Protein AF-A0A966CGZ1-F1 (afdb_monomer_lite)

pLDDT: mean 80.59, std 18.3, range [27.92, 97.75]

Sequence (374 aa):
TNKLYFLGGVALILLLISTLELAFSKKLEWKKTPIDNLLLLVVLSSALSIVLSSPNKVQALLNPNFGGLLIASLAFITYYLAREKSWSLFGKAAIASAIFLGIDTLIFYFQPLKNANLPVILQFLKNPFFTPIGSQLDLALFLGFFAIYAFGQLLGATQMRKSVHPVRNSSGVLNSSTGQQDVISNGVKPLDMVLFIISFSGAALTGYGLLKPGTNLLLPPFRLSWYAAVETLKNPLSALFGVGVDNFASIFTRVKDLAYNQGPMWEISSFNLSRSAVLHVFTESGIFGLLAFGLIVSVLIKSVLQLRKNEQSHARSPRNHPDMNGHLSQDNQENTLSVSSGLRGSYLPVLLVSAYLLIILALFPISLPVLFLL

Foldseek 3Di:
DVVCVVVVVVVVVVVVVVVVCVVVVPDPPPDDDPVLVLLVLLLVLQVLLLVQFNPDNVCQQPPPFRRSVNSVVLSVVCVVCVPDPVVVVLLVVLLVVLLVQLVLLVVLLVQPCCPPPDDPVCCLSSHSQDGPVPDLVLLLLSLVLQLLLLVLLQVQLVVVVPPDDPPDDPPPDPPPDDDPDDPPRSHRDVSSVSSNVSSVNSSVSSVCQCVDPPNDPDADDQVLLVVLLVVLCVDPSCQQFANARQCQFVSSLVSDDPVCCVDPCVVPNGDSAGQAQLSRQCRSSHPSSNVSVVVSLVVLVVVLVVVVVVVVVVVPPPPPDPPPDDDDDDDDPDDDPPPDPPPPTDSRSVVSSNVSLVVRRGGHNHGPVSNSSD

Secondary structure (DSSP, 8-state):
-HHHHHHHHHHHHHHHHHHHHHHHH--------HHHHHHHHHHHHHHHHHHHT-S-HHHHHH-TTT-HHHHHHHHHHHHHHTTSTTHHHHHHHHHHHHHHHHHHHHHHHT-TTTTS---GGGGGGG-TT--TTS-HHHHHHHHHHHHHHHHHHHHHHHHHTS-------TT------S--S--------HHHHHHHHHHHHHHHHHHHHHHSTTS------HHHHHHHHHHHTTSHHHHHH-S-TT-HHHHHHHH--HHHHTSTTTT----SS-SSHHHHHHHHHHHHHHHHHHHHHHHHHHHHHHHHHHHHHHHTS-----------------------TT----SHHHHHHHHHHHHHHHHS---HHHHHH-

Radius of gyration: 25.68 Å; chains: 1; bounding box: 77×57×74 Å

Structure (mmCIF, N/CA/C/O backbone):
data_AF-A0A966CGZ1-F1
#
_entry.id   AF-A0A966CGZ1-F1
#
loop_
_atom_site.group_PDB
_atom_site.id
_atom_site.type_symbol
_atom_site.label_atom_id
_atom_site.label_alt_id
_atom_site.label_comp_id
_atom_site.label_asym_id
_atom_site.label_entity_id
_atom_site.label_seq_id
_atom_site.pdbx_PDB_ins_code
_atom_site.Cartn_x
_atom_site.Cartn_y
_atom_site.Cartn_z
_atom_site.occupancy
_atom_site.B_iso_or_equiv
_atom_site.auth_seq_id
_atom_site.auth_comp_id
_atom_site.auth_asym_id
_atom_site.auth_atom_id
_atom_site.pdbx_PDB_model_num
ATOM 1 N N . THR A 1 1 ? 10.674 -20.141 2.013 1.00 52.09 1 THR A N 1
ATOM 2 C CA . THR A 1 1 ? 9.941 -21.291 1.438 1.00 52.09 1 THR A CA 1
ATOM 3 C C . THR A 1 1 ? 9.136 -22.055 2.485 1.00 52.09 1 THR A C 1
ATOM 5 O O . THR A 1 1 ? 7.922 -21.979 2.418 1.00 52.09 1 THR A O 1
ATOM 8 N N . ASN A 1 2 ? 9.723 -22.659 3.529 1.00 40.12 2 ASN A N 1
ATOM 9 C CA . ASN A 1 2 ? 8.953 -23.492 4.489 1.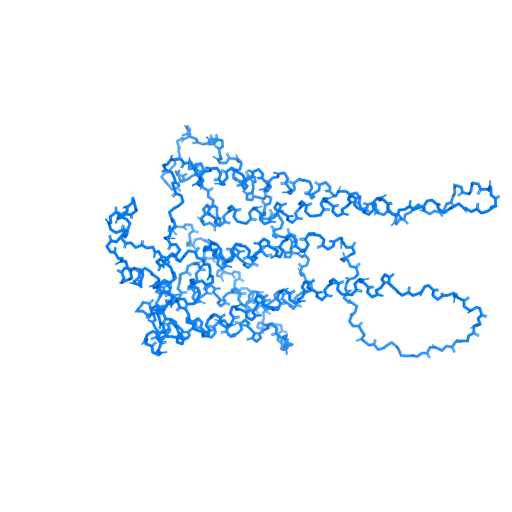00 40.12 2 ASN A CA 1
ATOM 10 C C . ASN A 1 2 ? 7.887 -22.751 5.328 1.00 40.12 2 ASN A C 1
ATOM 12 O O . ASN A 1 2 ? 6.834 -23.308 5.614 1.00 40.12 2 ASN A O 1
ATOM 16 N N . LYS A 1 3 ? 8.108 -21.472 5.660 1.00 40.50 3 LYS A N 1
ATOM 17 C CA . LYS A 1 3 ? 7.123 -20.641 6.386 1.00 40.50 3 LYS A CA 1
ATOM 18 C C . LYS A 1 3 ? 5.883 -20.310 5.549 1.00 40.50 3 LYS A C 1
ATOM 20 O O . LYS A 1 3 ? 4.792 -20.214 6.092 1.00 40.50 3 LYS A O 1
ATOM 25 N N . LEU A 1 4 ? 6.062 -20.180 4.233 1.00 49.69 4 LEU A N 1
ATOM 26 C CA . LEU A 1 4 ? 4.975 -19.946 3.282 1.00 49.69 4 LEU A CA 1
ATOM 27 C C . LEU A 1 4 ? 4.103 -21.194 3.127 1.00 49.69 4 LEU A C 1
ATOM 29 O O . LEU A 1 4 ? 2.891 -21.066 3.042 1.00 49.69 4 LEU A O 1
ATOM 33 N N . TYR A 1 5 ? 4.697 -22.391 3.167 1.00 52.59 5 TYR A N 1
ATOM 34 C CA . TYR A 1 5 ? 3.934 -23.639 3.112 1.00 52.59 5 TYR A CA 1
ATOM 35 C C . TYR A 1 5 ? 3.111 -23.881 4.377 1.00 52.59 5 TYR A C 1
ATOM 37 O O . TYR A 1 5 ? 1.956 -24.279 4.271 1.00 52.59 5 TYR A O 1
ATOM 45 N N . PHE A 1 6 ? 3.659 -23.596 5.563 1.00 57.41 6 PHE A N 1
ATOM 46 C CA . PHE A 1 6 ? 2.896 -23.732 6.807 1.00 57.41 6 PHE A CA 1
ATOM 47 C C . PHE A 1 6 ? 1.749 -22.717 6.885 1.00 57.41 6 PHE A C 1
ATOM 49 O O . PHE A 1 6 ? 0.605 -23.100 7.117 1.00 57.41 6 PHE A O 1
ATOM 56 N N . LEU A 1 7 ? 2.033 -21.436 6.618 1.00 57.72 7 LEU A N 1
ATOM 57 C CA . LEU A 1 7 ? 1.007 -20.391 6.592 1.00 57.72 7 LEU A CA 1
ATOM 58 C C . LEU A 1 7 ? -0.049 -20.672 5.512 1.00 57.72 7 LEU A C 1
ATOM 60 O O . LEU A 1 7 ? -1.241 -20.553 5.774 1.00 57.72 7 LEU A O 1
ATOM 64 N N . GLY A 1 8 ? 0.387 -21.107 4.326 1.00 61.47 8 GLY A N 1
ATOM 65 C CA . GLY A 1 8 ? -0.489 -21.497 3.226 1.00 61.47 8 GLY A CA 1
ATOM 66 C C . GLY A 1 8 ? -1.366 -22.700 3.567 1.00 61.47 8 GLY A C 1
ATOM 67 O O . GLY A 1 8 ? -2.547 -22.690 3.241 1.00 61.47 8 GLY A O 1
ATOM 68 N N . GLY A 1 9 ? -0.831 -23.697 4.279 1.00 67.88 9 GLY A N 1
ATOM 69 C CA . GLY A 1 9 ? -1.589 -24.858 4.748 1.00 67.88 9 GLY A CA 1
ATOM 70 C C . GLY A 1 9 ? -2.657 -24.489 5.778 1.00 67.88 9 GLY A C 1
ATOM 71 O O . GLY A 1 9 ? -3.810 -24.888 5.631 1.00 67.88 9 GLY A O 1
ATOM 72 N N . VAL A 1 10 ? -2.309 -23.669 6.776 1.00 76.19 10 VAL A N 1
ATOM 73 C CA . VAL A 1 10 ? -3.280 -23.168 7.767 1.00 76.19 10 VAL A CA 1
ATOM 74 C C . VAL A 1 10 ? -4.360 -22.315 7.097 1.00 76.19 10 VAL A C 1
ATOM 76 O O . VAL A 1 10 ? -5.545 -22.498 7.373 1.00 76.19 10 VAL A O 1
ATOM 79 N N . ALA A 1 11 ? -3.973 -21.426 6.178 1.00 66.44 11 ALA A N 1
ATOM 80 C CA . ALA A 1 11 ? -4.917 -20.606 5.425 1.00 66.44 11 ALA A CA 1
ATOM 81 C C . ALA A 1 11 ? -5.865 -21.461 4.568 1.00 66.44 11 ALA A C 1
ATOM 83 O O . ALA A 1 11 ? -7.065 -21.198 4.549 1.00 66.44 11 ALA A O 1
ATOM 84 N N . LEU A 1 12 ? -5.355 -22.514 3.916 1.00 67.19 12 LEU A N 1
ATOM 85 C CA . LEU A 1 12 ? -6.169 -23.458 3.146 1.00 67.19 12 LEU A CA 1
ATOM 86 C C . LEU A 1 12 ? -7.186 -24.189 4.022 1.00 67.19 12 LEU A C 1
ATOM 88 O O . LEU A 1 12 ? -8.343 -24.287 3.629 1.00 67.19 12 LEU A O 1
ATOM 92 N N . ILE A 1 13 ? -6.783 -24.661 5.206 1.00 81.06 13 ILE A N 1
ATOM 93 C CA . ILE A 1 13 ? -7.689 -25.336 6.148 1.00 81.06 13 ILE A CA 1
ATOM 94 C C . ILE A 1 13 ? -8.802 -24.386 6.598 1.00 81.06 13 ILE A C 1
ATOM 96 O O . ILE A 1 13 ? -9.974 -24.756 6.556 1.00 81.06 13 ILE A O 1
ATOM 100 N N . LEU A 1 14 ? -8.456 -23.153 6.979 1.00 73.94 14 LEU A N 1
ATOM 101 C CA . LEU A 1 14 ? -9.442 -22.143 7.375 1.00 73.94 14 LEU A CA 1
ATOM 102 C C . LEU A 1 14 ? -10.404 -21.804 6.232 1.00 73.94 14 LEU A C 1
ATOM 104 O O . LEU A 1 14 ? -11.610 -21.696 6.455 1.00 73.94 14 LEU A O 1
ATOM 108 N N . LEU A 1 15 ? -9.891 -21.692 5.005 1.00 73.25 15 LEU A N 1
ATOM 109 C CA . LEU A 1 15 ? -10.704 -21.448 3.816 1.00 73.25 15 LEU A CA 1
ATOM 110 C C . LEU A 1 15 ? -11.664 -22.616 3.562 1.00 73.25 15 LEU A C 1
ATOM 112 O O . LEU A 1 15 ? -12.838 -22.389 3.277 1.00 73.25 15 LEU A O 1
ATOM 116 N N . LEU A 1 16 ? -11.205 -23.857 3.725 1.00 79.12 16 LEU A N 1
ATOM 117 C CA . LEU A 1 16 ? -12.027 -25.057 3.558 1.00 79.12 16 LEU A CA 1
ATOM 118 C C . LEU A 1 16 ? -13.162 -25.110 4.592 1.00 79.12 16 LEU A C 1
ATOM 120 O O . LEU A 1 16 ? -14.311 -25.341 4.219 1.00 79.12 16 LEU A O 1
ATOM 124 N N . ILE A 1 17 ? -12.861 -24.814 5.862 1.00 86.00 17 ILE A N 1
ATOM 125 C CA . ILE A 1 17 ? -13.861 -24.726 6.940 1.00 86.00 17 ILE A CA 1
ATOM 126 C C . ILE A 1 17 ? -14.893 -23.640 6.624 1.00 86.00 17 ILE A C 1
ATOM 128 O O . ILE A 1 17 ? -16.092 -23.910 6.647 1.00 86.00 17 ILE A O 1
ATOM 132 N N . SER A 1 18 ? -14.434 -22.442 6.253 1.00 70.19 18 SER A N 1
ATOM 133 C CA . SER A 1 18 ? -15.317 -21.325 5.908 1.00 70.19 18 SER A CA 1
ATOM 134 C C . SER A 1 18 ? -16.204 -21.646 4.699 1.00 70.19 18 SER A C 1
ATOM 136 O O . SER A 1 18 ? -17.396 -21.345 4.700 1.00 70.19 18 SER A O 1
ATOM 138 N N . THR A 1 19 ? -15.658 -22.326 3.687 1.00 75.00 19 THR A N 1
ATOM 139 C CA . THR A 1 19 ? -16.418 -22.727 2.492 1.00 75.00 19 THR A CA 1
ATOM 140 C C . THR A 1 19 ? -17.470 -23.785 2.824 1.00 75.00 19 THR A C 1
ATOM 142 O O . THR A 1 19 ? -18.588 -23.711 2.316 1.00 75.00 19 THR A O 1
ATOM 145 N N . LEU A 1 20 ? -17.148 -24.748 3.696 1.00 83.38 20 LEU A N 1
ATOM 146 C CA . LEU A 1 20 ? -18.103 -25.752 4.176 1.00 83.38 20 LEU A CA 1
ATOM 147 C C . LEU A 1 20 ? -19.241 -25.102 4.968 1.00 83.38 20 LEU A C 1
ATOM 149 O O . LEU A 1 20 ? -20.408 -25.378 4.698 1.00 83.38 20 LEU A O 1
ATOM 153 N N . GLU A 1 21 ? -18.926 -24.198 5.893 1.00 82.69 21 GLU A N 1
ATOM 154 C CA . GLU A 1 21 ? -19.927 -23.455 6.667 1.00 82.69 21 GLU A CA 1
ATOM 155 C C . GLU A 1 21 ? -20.857 -22.634 5.757 1.00 82.69 21 GLU A C 1
ATOM 157 O O . GLU A 1 21 ? -22.082 -22.632 5.923 1.00 82.69 21 GLU A O 1
ATOM 162 N N . LEU A 1 22 ? -20.295 -22.006 4.724 1.00 77.62 22 LEU A N 1
ATOM 163 C CA . LEU A 1 22 ? -21.045 -21.246 3.728 1.00 77.62 22 LEU A CA 1
ATOM 164 C C . LEU A 1 22 ? -21.927 -22.150 2.844 1.00 77.62 22 LEU A C 1
ATOM 166 O O . LEU A 1 22 ? -23.065 -21.794 2.533 1.00 77.62 22 LEU A O 1
ATOM 170 N N . ALA A 1 23 ? -21.452 -23.349 2.495 1.00 81.00 23 ALA A N 1
ATOM 171 C CA . ALA A 1 23 ? -22.227 -24.341 1.747 1.00 81.00 23 ALA A CA 1
ATOM 172 C C . ALA A 1 23 ? -23.399 -24.918 2.565 1.00 81.00 23 ALA A C 1
ATOM 174 O O . ALA A 1 23 ? -24.485 -25.137 2.020 1.00 81.00 23 ALA A O 1
ATOM 175 N N . PHE A 1 24 ? -23.209 -25.135 3.871 1.00 88.44 24 PHE A N 1
ATOM 176 C CA . PHE A 1 24 ? -24.250 -25.672 4.755 1.00 88.44 24 PHE A CA 1
ATOM 177 C C . PHE A 1 24 ? -25.268 -24.621 5.209 1.00 88.44 24 PHE A C 1
ATOM 179 O O . PHE A 1 24 ? -26.447 -24.945 5.353 1.00 88.44 24 PHE A O 1
ATOM 186 N N . SER A 1 25 ? -24.856 -23.364 5.388 1.00 82.12 25 SER A N 1
ATOM 187 C CA . SER A 1 25 ? -25.741 -22.293 5.867 1.00 82.12 25 SER A CA 1
ATOM 188 C C . SER A 1 25 ? -26.785 -21.834 4.838 1.00 82.12 25 SER A C 1
ATOM 190 O O . SER A 1 25 ? -27.789 -21.249 5.241 1.00 82.12 25 SER A O 1
ATOM 192 N N . LYS A 1 26 ? -26.600 -22.123 3.535 1.00 66.06 26 LYS A N 1
ATOM 193 C CA . LYS A 1 26 ? -27.551 -21.931 2.404 1.00 66.06 26 LYS A CA 1
ATOM 194 C C . LYS A 1 26 ? -28.242 -20.558 2.282 1.00 66.06 26 LYS A C 1
ATOM 196 O O . LYS A 1 26 ? -29.114 -20.387 1.433 1.00 66.06 26 LYS A O 1
ATOM 201 N N . LYS A 1 27 ? -27.852 -19.558 3.068 1.00 59.41 27 LYS A N 1
ATOM 202 C CA . LYS A 1 27 ? -28.428 -18.209 3.066 1.00 59.41 27 LYS A CA 1
ATOM 203 C C . LYS A 1 27 ? -27.431 -17.220 2.482 1.00 59.41 27 LYS A C 1
ATOM 205 O O . LYS A 1 27 ? -26.900 -16.367 3.184 1.00 59.41 27 LYS A O 1
ATOM 210 N N . LEU A 1 28 ? -27.166 -17.329 1.180 1.00 59.78 28 LEU A N 1
ATOM 211 C CA . LEU A 1 28 ? -26.470 -16.256 0.475 1.00 59.78 28 LEU A CA 1
ATOM 212 C C . LEU A 1 28 ? -27.491 -15.169 0.117 1.00 59.78 28 LEU A C 1
ATOM 214 O O . LEU A 1 28 ? -27.988 -15.105 -1.006 1.00 59.78 28 LEU A O 1
ATOM 218 N N . GLU A 1 29 ? -27.842 -14.319 1.082 1.00 66.06 29 GLU A N 1
ATOM 219 C CA . GLU A 1 29 ? -28.627 -13.122 0.778 1.00 66.06 29 GLU A CA 1
ATOM 220 C C . GLU A 1 29 ? -27.750 -12.156 -0.025 1.00 66.06 29 GLU A C 1
ATOM 222 O O . GLU A 1 29 ? -26.832 -11.512 0.490 1.00 66.06 29 GLU A O 1
ATOM 227 N N . TRP A 1 30 ? -27.997 -12.087 -1.333 1.00 65.31 30 TRP A N 1
ATOM 228 C CA . TRP A 1 30 ? -27.279 -11.200 -2.244 1.00 65.31 30 TRP A CA 1
ATOM 229 C C . TRP A 1 30 ? -27.763 -9.758 -2.072 1.00 65.31 30 TRP A C 1
ATOM 231 O O . TRP A 1 30 ? -28.512 -9.213 -2.884 1.00 65.31 30 TRP A O 1
ATOM 241 N N . LYS A 1 31 ? -27.330 -9.113 -0.988 1.00 74.62 31 LYS A N 1
ATOM 242 C CA . LYS A 1 31 ? -27.541 -7.679 -0.794 1.00 74.62 31 LYS A CA 1
ATOM 243 C C . LYS A 1 31 ? -26.460 -6.916 -1.554 1.00 74.62 31 LYS A C 1
ATOM 245 O O . LYS A 1 31 ? -25.320 -6.834 -1.105 1.00 74.62 31 LYS A O 1
ATOM 250 N N . LYS A 1 32 ? -26.819 -6.381 -2.722 1.00 78.38 32 LYS A N 1
ATOM 251 C CA . LYS A 1 32 ? -25.915 -5.562 -3.539 1.00 78.38 32 LYS A CA 1
ATOM 252 C C . LYS A 1 32 ? -25.643 -4.231 -2.842 1.00 78.38 32 LYS A C 1
ATOM 254 O O . LYS A 1 32 ? -26.573 -3.447 -2.639 1.00 78.38 32 LYS A O 1
ATOM 259 N N . THR A 1 33 ? -24.384 -3.957 -2.513 1.00 83.31 33 THR A N 1
ATOM 260 C CA . THR A 1 33 ? -23.944 -2.610 -2.130 1.00 83.31 33 THR A CA 1
ATOM 261 C C . THR A 1 33 ? -23.345 -1.880 -3.340 1.00 83.31 33 THR A C 1
ATOM 263 O O . THR A 1 33 ? -22.813 -2.524 -4.246 1.00 83.31 33 THR A O 1
ATOM 266 N N . PRO A 1 34 ? -23.385 -0.535 -3.394 1.00 82.75 34 PRO A N 1
ATOM 267 C CA . PRO A 1 34 ? -22.723 0.220 -4.462 1.00 82.75 34 PRO A CA 1
ATOM 268 C C . PRO A 1 34 ? -21.205 -0.021 -4.545 1.00 82.75 34 PRO A C 1
ATOM 270 O O . PRO A 1 34 ? -20.630 0.096 -5.625 1.00 82.75 34 PRO A O 1
ATOM 273 N N . ILE A 1 35 ? -20.561 -0.371 -3.423 1.00 86.19 35 ILE A N 1
ATOM 274 C CA . ILE A 1 35 ? -19.121 -0.661 -3.350 1.00 86.19 35 ILE A CA 1
ATOM 275 C C . ILE A 1 35 ? -18.803 -2.013 -4.004 1.00 86.19 35 ILE A C 1
ATOM 277 O O . ILE A 1 35 ? -17.768 -2.132 -4.656 1.00 86.19 35 ILE A O 1
ATOM 281 N N . ASP A 1 36 ? -19.711 -2.994 -3.927 1.00 87.75 36 ASP A N 1
ATOM 282 C CA . ASP A 1 36 ? -19.519 -4.330 -4.515 1.00 87.75 36 ASP A CA 1
ATOM 283 C C . ASP A 1 36 ? -19.249 -4.247 -6.026 1.00 87.75 36 ASP A C 1
ATOM 285 O O . ASP A 1 36 ? -18.354 -4.914 -6.543 1.00 87.75 36 ASP A O 1
ATOM 289 N N . ASN A 1 37 ? -19.980 -3.378 -6.733 1.00 90.25 37 ASN A N 1
ATOM 290 C CA . ASN A 1 37 ? -19.798 -3.174 -8.172 1.00 90.25 37 ASN A CA 1
ATOM 291 C C . ASN A 1 37 ? -18.423 -2.573 -8.499 1.00 90.25 37 ASN A C 1
ATOM 293 O O . ASN A 1 37 ? -17.828 -2.923 -9.516 1.00 90.25 37 ASN A O 1
ATOM 297 N N . LEU A 1 38 ? -17.910 -1.681 -7.645 1.00 91.44 38 LEU A N 1
ATOM 298 C CA . LEU A 1 38 ? -16.592 -1.070 -7.832 1.00 91.44 38 LEU A CA 1
ATOM 299 C C . LEU A 1 38 ? -15.466 -2.070 -7.564 1.00 91.44 38 LEU A C 1
ATOM 301 O O . LEU A 1 38 ? -14.501 -2.121 -8.322 1.00 91.44 38 LEU A O 1
ATOM 305 N N . LEU A 1 39 ? -15.608 -2.901 -6.530 1.00 90.00 39 LEU A N 1
ATOM 306 C CA . LEU A 1 39 ? -14.662 -3.981 -6.248 1.00 90.00 39 LEU A CA 1
ATOM 307 C C . LEU A 1 39 ? -14.638 -5.005 -7.383 1.00 90.00 39 LEU A C 1
ATOM 309 O O . LEU A 1 39 ? -13.563 -5.397 -7.835 1.00 90.00 39 LEU A O 1
ATOM 313 N N . LEU A 1 40 ? -15.811 -5.387 -7.894 1.00 91.12 40 LEU A N 1
ATOM 314 C CA . LEU A 1 40 ? -15.915 -6.276 -9.046 1.00 91.12 40 LEU A CA 1
ATOM 315 C C . LEU A 1 40 ? -15.260 -5.661 -10.285 1.00 91.12 40 LEU A C 1
ATOM 317 O O . LEU A 1 40 ? -14.566 -6.367 -11.010 1.00 91.12 40 LEU A O 1
ATOM 321 N N . LEU A 1 41 ? -15.418 -4.352 -10.503 1.00 92.81 41 LEU A N 1
ATOM 322 C CA . LEU A 1 41 ? -14.753 -3.645 -11.596 1.00 92.81 41 LEU A CA 1
ATOM 323 C C . LEU A 1 41 ? -13.221 -3.688 -11.460 1.00 92.81 41 LEU A C 1
ATOM 325 O O . LEU A 1 41 ? -12.540 -3.913 -12.459 1.00 92.81 41 LEU A O 1
ATOM 329 N N . VAL A 1 42 ? -12.673 -3.534 -10.249 1.00 92.19 42 VAL A N 1
ATOM 330 C CA . VAL A 1 42 ? -11.224 -3.675 -9.999 1.00 92.19 42 VAL A CA 1
ATOM 331 C C . VAL A 1 42 ? -10.746 -5.099 -10.279 1.00 92.19 42 VAL A C 1
ATOM 333 O O . VAL A 1 42 ? -9.755 -5.279 -10.989 1.00 92.19 42 VAL A O 1
ATOM 336 N N . VAL A 1 43 ? -11.460 -6.111 -9.776 1.00 92.31 43 VAL A N 1
ATOM 337 C CA . VAL A 1 43 ? -11.131 -7.526 -10.022 1.00 92.31 43 VAL A CA 1
ATOM 338 C C . VAL A 1 43 ? -11.173 -7.833 -11.517 1.00 92.31 43 VAL A C 1
ATOM 340 O O . VAL A 1 43 ? -10.234 -8.422 -12.046 1.00 92.31 43 VAL A O 1
ATOM 343 N N . LEU A 1 44 ? -12.225 -7.398 -12.215 1.00 94.62 44 LEU A N 1
ATOM 344 C CA . LEU A 1 44 ? -12.386 -7.610 -13.651 1.00 94.62 44 LEU A CA 1
ATOM 345 C C . LEU A 1 44 ? -11.279 -6.906 -14.441 1.00 94.62 44 LEU A C 1
ATOM 347 O O . LEU A 1 44 ? -10.686 -7.510 -15.328 1.00 94.62 44 LEU A O 1
ATOM 351 N N . SER A 1 45 ? -10.968 -5.653 -14.107 1.00 94.44 45 SER A N 1
ATOM 352 C CA . SER A 1 45 ? -9.907 -4.904 -14.780 1.00 94.44 45 SER A CA 1
ATOM 353 C C . SER A 1 45 ? -8.540 -5.563 -14.596 1.00 94.44 45 SER A C 1
ATOM 355 O O . SER A 1 45 ? -7.776 -5.650 -15.557 1.00 94.44 45 SER A O 1
ATOM 357 N N . SER A 1 46 ? -8.235 -6.047 -13.389 1.00 93.69 46 SER A N 1
ATOM 358 C CA . SER A 1 46 ? -6.999 -6.785 -13.114 1.00 93.69 46 SER A CA 1
ATOM 359 C C . SER A 1 46 ? -6.967 -8.117 -13.868 1.00 93.69 46 SER A C 1
ATOM 361 O O . SER A 1 46 ? -5.982 -8.423 -14.537 1.00 93.69 46 SER A O 1
ATOM 363 N N . ALA A 1 47 ? -8.064 -8.879 -13.849 1.00 94.94 47 ALA A N 1
ATOM 364 C CA . ALA A 1 47 ? -8.171 -10.142 -14.573 1.00 94.94 47 ALA A CA 1
ATOM 365 C C . ALA A 1 47 ? -7.988 -9.952 -16.087 1.00 94.94 47 ALA A C 1
ATOM 367 O O . ALA A 1 47 ? -7.251 -10.711 -16.716 1.00 94.94 47 ALA A O 1
ATOM 368 N N . LEU A 1 48 ? -8.599 -8.915 -16.668 1.00 95.81 48 LEU A N 1
ATOM 369 C CA . LEU A 1 48 ? -8.435 -8.579 -18.082 1.00 95.81 48 LEU A CA 1
ATOM 370 C C . LEU A 1 48 ? -6.993 -8.174 -18.401 1.00 95.81 48 LEU A C 1
ATOM 372 O O . LEU A 1 48 ? -6.441 -8.665 -19.382 1.00 95.81 48 LEU A O 1
ATOM 376 N N . SER A 1 49 ? -6.351 -7.365 -17.555 1.00 96.38 49 SER A N 1
ATOM 377 C CA . SER A 1 49 ? -4.926 -7.033 -17.699 1.00 96.38 49 SER A CA 1
ATOM 378 C C . SER A 1 49 ? -4.029 -8.281 -17.659 1.00 96.38 49 SER A C 1
ATOM 380 O O . SER A 1 49 ? -3.150 -8.450 -18.508 1.00 96.38 49 SER A O 1
ATOM 382 N N . ILE A 1 50 ? -4.282 -9.214 -16.735 1.00 95.81 50 ILE A N 1
ATOM 383 C CA . ILE A 1 50 ? -3.525 -10.472 -16.626 1.00 95.81 50 ILE A CA 1
ATOM 384 C C . ILE A 1 50 ? -3.715 -11.344 -17.871 1.00 95.81 50 ILE A C 1
ATOM 386 O O . ILE A 1 50 ? -2.747 -11.883 -18.404 1.00 95.81 50 ILE A O 1
ATOM 390 N N . VAL A 1 51 ? -4.953 -11.503 -18.340 1.00 96.56 51 VAL A N 1
ATOM 391 C CA . VAL A 1 51 ? -5.265 -12.403 -19.458 1.00 96.56 51 VAL A CA 1
ATOM 392 C C . VAL A 1 51 ? -4.790 -11.833 -20.795 1.00 96.56 51 VAL A C 1
ATOM 394 O O . VAL A 1 51 ? -4.239 -12.589 -21.600 1.00 96.56 51 VAL A O 1
ATOM 397 N N . LEU A 1 52 ? -4.999 -10.533 -21.026 1.00 96.19 52 LEU A N 1
ATOM 398 C CA . LEU A 1 52 ? -4.770 -9.886 -22.321 1.00 96.19 52 LEU A CA 1
ATOM 399 C C . LEU A 1 52 ? -3.355 -9.319 -22.475 1.00 96.19 52 LEU A C 1
ATOM 401 O O . LEU A 1 52 ? -2.805 -9.394 -23.572 1.00 96.19 52 LEU A O 1
ATOM 405 N N . SER A 1 53 ? -2.771 -8.767 -21.407 1.00 95.31 53 SER A N 1
ATOM 406 C CA . SER A 1 53 ? -1.516 -8.008 -21.493 1.00 95.31 53 SER A CA 1
ATOM 407 C C . SER A 1 53 ? -0.326 -8.683 -20.813 1.00 95.31 53 SER A C 1
ATOM 409 O O . SER A 1 53 ? 0.804 -8.485 -21.259 1.00 95.31 53 SER A O 1
ATOM 411 N N . SER A 1 54 ? -0.533 -9.463 -19.743 1.00 95.38 54 SER A N 1
ATOM 412 C CA . SER A 1 54 ? 0.595 -10.016 -18.982 1.00 95.38 54 SER A CA 1
ATOM 413 C C . SER A 1 54 ? 1.321 -11.135 -19.747 1.00 95.38 54 SER A C 1
ATOM 415 O O . SER A 1 54 ? 0.698 -12.144 -20.104 1.00 95.38 54 SER A O 1
ATOM 417 N N . PRO A 1 55 ? 2.649 -11.020 -19.959 1.00 94.19 55 PRO A N 1
ATOM 418 C CA . PRO A 1 55 ? 3.435 -12.083 -20.581 1.00 94.19 55 PRO A CA 1
ATOM 419 C C . PRO A 1 55 ? 3.442 -13.366 -19.740 1.00 94.19 55 PRO A C 1
ATOM 421 O O . PRO A 1 55 ? 3.330 -14.465 -20.282 1.00 94.19 55 PRO A O 1
ATOM 424 N N . ASN A 1 56 ? 3.535 -13.229 -18.411 1.00 95.31 56 ASN A N 1
ATOM 425 C CA . ASN A 1 56 ? 3.563 -14.344 -17.468 1.00 95.31 56 ASN A CA 1
ATOM 426 C C . ASN A 1 56 ? 2.322 -14.334 -16.568 1.00 95.31 56 ASN A C 1
ATOM 428 O O . ASN A 1 56 ? 2.318 -13.783 -15.467 1.00 95.31 56 ASN A O 1
ATOM 432 N N . LYS A 1 57 ? 1.270 -15.013 -17.032 1.00 95.25 57 LYS A N 1
ATOM 433 C CA . LYS A 1 57 ? -0.033 -15.054 -16.354 1.00 95.25 57 LYS A CA 1
ATOM 434 C C . LYS A 1 57 ? 0.028 -15.664 -14.953 1.00 95.25 57 LYS A C 1
ATOM 436 O O . LYS A 1 57 ? -0.679 -15.206 -14.065 1.00 95.25 57 LYS A O 1
ATOM 441 N N . VAL A 1 58 ? 0.858 -16.691 -14.746 1.00 94.88 58 VAL A N 1
ATOM 442 C CA . VAL A 1 58 ? 0.958 -17.383 -13.448 1.00 94.88 58 VAL A CA 1
ATOM 443 C C . VAL A 1 58 ? 1.623 -16.478 -12.420 1.00 94.88 58 VAL A C 1
ATOM 445 O O . VAL A 1 58 ? 1.119 -16.329 -11.310 1.00 94.88 58 VAL A O 1
ATOM 448 N N . GLN A 1 59 ? 2.722 -15.831 -12.804 1.00 92.38 59 GLN A N 1
ATOM 449 C CA . GLN A 1 59 ? 3.413 -14.887 -11.934 1.00 92.38 59 GLN A CA 1
ATOM 450 C C . GLN A 1 59 ? 2.521 -13.683 -11.605 1.00 92.38 59 GLN A C 1
ATOM 452 O O . GLN A 1 59 ? 2.368 -13.340 -10.436 1.00 92.38 59 GLN A O 1
ATOM 457 N N . ALA A 1 60 ? 1.841 -13.122 -12.608 1.00 93.44 60 ALA A N 1
ATOM 458 C CA . ALA A 1 60 ? 0.908 -12.015 -12.423 1.00 93.44 60 ALA A CA 1
ATOM 459 C C . ALA A 1 60 ? -0.306 -12.385 -11.554 1.00 93.44 60 ALA A C 1
ATOM 461 O O . ALA A 1 60 ? -0.810 -11.561 -10.795 1.00 93.44 60 ALA A O 1
ATOM 462 N N . LEU A 1 61 ? -0.773 -13.634 -11.617 1.00 92.94 61 LEU A N 1
ATOM 463 C CA . LEU A 1 61 ? -1.844 -14.114 -10.747 1.00 92.94 61 LEU A CA 1
ATOM 464 C C . LEU A 1 61 ? -1.374 -14.254 -9.291 1.00 92.94 61 LEU A C 1
ATOM 466 O O . LEU A 1 61 ? -2.117 -13.895 -8.380 1.00 92.94 61 LEU A O 1
ATOM 470 N N . LEU A 1 62 ? -0.157 -14.763 -9.081 1.00 92.00 62 LEU A N 1
ATOM 471 C CA . LEU A 1 62 ? 0.391 -15.109 -7.764 1.00 92.00 62 LEU A CA 1
ATOM 472 C C . LEU A 1 62 ? 1.229 -13.996 -7.116 1.00 92.00 62 LEU A C 1
ATOM 474 O O . LEU A 1 62 ? 1.765 -14.199 -6.025 1.00 92.00 62 LEU A O 1
ATOM 478 N N . ASN A 1 63 ? 1.359 -12.833 -7.757 1.00 88.06 63 ASN A N 1
ATOM 479 C CA . ASN A 1 63 ? 2.127 -11.724 -7.208 1.00 88.06 63 ASN A CA 1
ATOM 480 C C . ASN A 1 63 ? 1.513 -11.242 -5.868 1.00 88.06 63 ASN A C 1
ATOM 482 O O . ASN A 1 63 ? 0.327 -10.911 -5.814 1.00 88.06 63 ASN A O 1
ATOM 486 N N . PRO A 1 64 ? 2.299 -11.166 -4.779 1.00 82.75 64 PRO A N 1
ATOM 487 C CA . PRO A 1 64 ? 1.783 -10.872 -3.441 1.00 82.75 64 PRO A CA 1
ATOM 488 C C . PRO A 1 64 ? 1.483 -9.388 -3.177 1.00 82.75 64 PRO A C 1
ATOM 490 O O . PRO A 1 64 ? 0.966 -9.080 -2.109 1.00 82.75 64 PRO A O 1
ATOM 493 N N . ASN A 1 65 ? 1.806 -8.475 -4.101 1.00 82.75 65 ASN A N 1
ATOM 494 C CA . ASN A 1 65 ? 1.587 -7.033 -3.931 1.00 82.75 65 ASN A CA 1
ATOM 495 C C . ASN A 1 65 ? 0.392 -6.532 -4.749 1.00 82.75 65 ASN A C 1
ATOM 497 O O . ASN A 1 65 ? -0.464 -5.825 -4.219 1.00 82.75 65 ASN A O 1
ATOM 501 N N . PHE A 1 66 ? 0.345 -6.900 -6.034 1.00 84.25 66 PHE A N 1
ATOM 502 C CA . PHE A 1 66 ? -0.666 -6.439 -6.998 1.00 84.25 66 PHE A CA 1
ATOM 503 C C . PHE A 1 66 ? -1.286 -7.581 -7.815 1.00 84.25 66 PHE A C 1
ATOM 505 O O . PHE A 1 66 ? -2.011 -7.332 -8.775 1.00 84.25 66 PHE A O 1
ATOM 512 N N . GLY A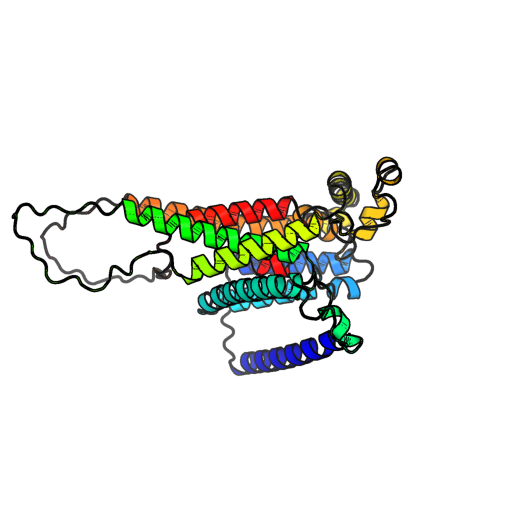 1 67 ? -1.016 -8.838 -7.451 1.00 88.94 67 GLY A N 1
ATOM 513 C CA . GLY A 1 67 ? -1.463 -9.986 -8.227 1.00 88.94 67 GLY A CA 1
ATOM 514 C C . GLY A 1 67 ? -2.971 -10.206 -8.205 1.00 88.94 67 GLY A C 1
ATOM 515 O O . GLY A 1 67 ? -3.678 -9.821 -7.268 1.00 88.94 67 GLY A O 1
ATOM 516 N N . GLY A 1 68 ? -3.466 -10.882 -9.241 1.00 89.06 68 GLY A N 1
ATOM 517 C CA . GLY A 1 68 ? -4.900 -11.125 -9.416 1.00 89.06 68 GLY A CA 1
ATOM 518 C C . GLY A 1 68 ? -5.529 -11.919 -8.268 1.00 89.06 68 GLY A C 1
ATOM 519 O O . GLY A 1 68 ? -6.637 -11.597 -7.840 1.00 89.06 68 GLY A O 1
ATOM 520 N N . LEU A 1 69 ? -4.816 -12.913 -7.719 1.00 88.94 69 LEU A N 1
ATOM 521 C CA . LEU A 1 69 ? -5.305 -13.706 -6.586 1.00 88.94 69 LEU A CA 1
ATOM 522 C C . LEU A 1 69 ? -5.469 -12.842 -5.335 1.00 88.94 69 LEU A C 1
ATOM 524 O O . LEU A 1 69 ? -6.468 -12.963 -4.628 1.00 88.94 69 LEU A O 1
ATOM 528 N N . LEU A 1 70 ? -4.512 -11.948 -5.082 1.00 87.81 70 LEU A N 1
ATOM 529 C CA . LEU A 1 70 ? -4.584 -11.031 -3.957 1.00 87.81 70 LEU A CA 1
ATOM 530 C C . LEU A 1 70 ? -5.767 -10.074 -4.123 1.00 87.81 70 LEU A C 1
ATOM 532 O O . LEU A 1 70 ? -6.581 -9.967 -3.211 1.00 87.81 70 LEU A O 1
ATOM 536 N N . ILE A 1 71 ? -5.905 -9.427 -5.282 1.00 89.19 71 ILE A N 1
ATOM 537 C CA . ILE A 1 71 ? -7.014 -8.499 -5.556 1.00 89.19 71 ILE A CA 1
ATOM 538 C C . ILE A 1 71 ? -8.364 -9.204 -5.377 1.00 89.19 71 ILE A C 1
ATOM 540 O O . ILE A 1 71 ? -9.252 -8.672 -4.710 1.00 89.19 71 ILE A O 1
ATOM 544 N N . ALA A 1 72 ? -8.502 -10.425 -5.900 1.00 87.12 72 ALA A N 1
ATOM 545 C CA . ALA A 1 72 ? -9.699 -11.237 -5.714 1.00 87.12 72 ALA A CA 1
ATOM 546 C C . ALA A 1 72 ? -9.940 -11.590 -4.237 1.00 87.12 72 ALA A C 1
ATOM 548 O O . ALA A 1 72 ? -11.069 -11.467 -3.760 1.00 87.12 72 ALA A O 1
ATOM 549 N N . SER A 1 73 ? -8.897 -11.973 -3.491 1.00 86.50 73 SER A N 1
ATOM 550 C CA . SER A 1 73 ? -9.022 -12.274 -2.059 1.00 86.50 73 SER A CA 1
ATOM 551 C C . SER A 1 73 ? -9.424 -11.048 -1.240 1.00 86.50 73 SER A C 1
ATOM 553 O O . SER A 1 73 ? -10.295 -11.155 -0.383 1.00 86.50 73 SER A O 1
ATOM 555 N N . LEU A 1 74 ? -8.864 -9.872 -1.540 1.00 85.19 74 LEU A N 1
ATOM 556 C CA . LEU A 1 74 ? -9.191 -8.628 -0.852 1.00 85.19 74 LEU A CA 1
ATOM 557 C C . LEU A 1 74 ? -10.621 -8.208 -1.175 1.00 85.19 74 LEU A C 1
ATOM 559 O O . LEU A 1 74 ? -11.370 -7.868 -0.265 1.00 85.19 74 LEU A O 1
ATOM 563 N N . ALA A 1 75 ? -11.044 -8.304 -2.437 1.00 86.44 75 ALA A N 1
ATOM 564 C CA . ALA A 1 75 ? -12.428 -8.047 -2.822 1.00 86.44 75 ALA A CA 1
ATOM 565 C C . ALA A 1 75 ? -13.400 -8.995 -2.102 1.00 86.44 75 ALA A C 1
ATOM 567 O O . ALA A 1 75 ? -14.418 -8.543 -1.579 1.00 86.44 75 ALA A O 1
ATOM 568 N N . PHE A 1 76 ? -13.063 -10.285 -2.007 1.00 83.75 76 PHE A N 1
ATOM 569 C CA . PHE A 1 76 ? -13.872 -11.273 -1.295 1.00 83.75 76 PHE A CA 1
ATOM 570 C C . PHE A 1 76 ? -13.942 -10.997 0.214 1.00 83.75 76 PHE A C 1
ATOM 572 O O . PHE A 1 76 ? -15.030 -11.003 0.790 1.00 83.75 76 PHE A O 1
ATOM 579 N N . ILE A 1 77 ? -12.809 -10.687 0.853 1.00 82.56 77 ILE A N 1
ATOM 580 C CA . ILE A 1 77 ? -12.764 -10.307 2.272 1.00 82.56 77 ILE A CA 1
ATOM 581 C C . ILE A 1 77 ? -13.572 -9.027 2.502 1.00 82.56 77 ILE A C 1
ATOM 583 O O . ILE A 1 77 ? -14.367 -8.974 3.434 1.00 82.56 77 ILE A O 1
ATOM 587 N N . THR A 1 78 ? -13.429 -8.017 1.641 1.00 82.94 78 THR A N 1
ATOM 588 C CA . THR A 1 78 ? -14.192 -6.760 1.740 1.00 82.94 78 THR A CA 1
ATOM 589 C C . THR A 1 78 ? -15.687 -7.024 1.644 1.00 82.94 78 THR A C 1
ATOM 591 O O . THR A 1 78 ? -16.464 -6.500 2.433 1.00 82.94 78 THR A O 1
ATOM 594 N N . TYR A 1 79 ? -16.087 -7.864 0.695 1.00 82.81 79 TYR A N 1
ATOM 595 C CA . TYR A 1 79 ? -17.471 -8.262 0.480 1.00 82.81 79 TYR A CA 1
ATOM 596 C C . TYR A 1 79 ? -18.058 -8.995 1.692 1.00 82.81 79 TYR A C 1
ATOM 598 O O . TYR A 1 79 ? -19.190 -8.720 2.093 1.00 82.81 79 TYR A O 1
ATOM 606 N N . TYR A 1 80 ? -17.280 -9.892 2.303 1.00 82.25 80 TYR A N 1
ATOM 607 C CA . TYR A 1 80 ? -17.661 -10.580 3.533 1.00 82.25 80 TYR A CA 1
ATOM 608 C C . TYR A 1 80 ? -17.785 -9.598 4.708 1.00 82.25 80 TYR A C 1
ATOM 610 O O . TYR A 1 80 ? -18.831 -9.520 5.355 1.00 82.25 80 TYR A O 1
ATOM 618 N N . LEU A 1 81 ? -16.753 -8.778 4.934 1.00 80.00 81 LEU A N 1
ATOM 619 C CA . LEU A 1 81 ? -16.723 -7.792 6.016 1.00 80.00 81 LEU A CA 1
ATOM 620 C C . LEU A 1 81 ? -17.841 -6.759 5.886 1.00 80.00 81 LEU A C 1
ATOM 622 O O . LEU A 1 81 ? -18.463 -6.427 6.886 1.00 80.00 81 LEU A O 1
ATOM 626 N N . ALA A 1 82 ? -18.162 -6.300 4.673 1.00 79.81 82 ALA A N 1
ATOM 627 C CA . ALA A 1 82 ? -19.237 -5.343 4.404 1.00 79.81 82 ALA A CA 1
ATOM 628 C C . ALA A 1 82 ? -20.616 -5.792 4.922 1.00 79.81 82 ALA A C 1
ATOM 630 O O . ALA A 1 82 ? -21.499 -4.956 5.115 1.00 79.81 82 ALA A O 1
ATOM 631 N N . ARG A 1 83 ? -20.805 -7.094 5.147 1.00 78.38 83 ARG A N 1
ATOM 632 C CA . ARG A 1 83 ? -22.092 -7.697 5.524 1.00 78.38 83 ARG A CA 1
ATOM 633 C C . ARG A 1 83 ? -22.138 -8.159 6.957 1.00 78.38 83 ARG A C 1
ATOM 635 O O . ARG A 1 83 ? -23.217 -8.217 7.542 1.00 78.38 83 ARG A O 1
ATOM 642 N N . GLU A 1 84 ? -20.978 -8.447 7.518 1.00 78.56 84 GLU A N 1
ATOM 643 C CA . GLU A 1 84 ? -20.874 -8.755 8.922 1.00 78.56 84 GLU A CA 1
ATOM 644 C C . GLU A 1 84 ? -21.078 -7.504 9.777 1.00 78.56 84 GLU A C 1
ATOM 646 O O . GLU A 1 84 ? -20.520 -6.432 9.529 1.00 78.56 84 GLU A O 1
ATOM 651 N N . LYS A 1 85 ? -21.843 -7.640 10.864 1.00 70.06 85 LYS A N 1
ATOM 652 C CA . LYS A 1 85 ? -22.002 -6.550 11.849 1.00 70.06 85 LYS A CA 1
ATOM 653 C C . LYS A 1 85 ? -20.699 -6.316 12.635 1.00 70.06 85 LYS A C 1
ATOM 655 O O . LYS A 1 85 ? -20.575 -5.351 13.392 1.00 70.06 85 LYS A O 1
ATOM 660 N N . SER A 1 86 ? -19.703 -7.180 12.437 1.00 67.50 86 SER A N 1
ATOM 661 C CA . SER A 1 86 ? -18.407 -7.178 13.103 1.00 67.50 86 SER A CA 1
ATOM 662 C C . SER A 1 86 ? -17.373 -6.203 12.521 1.00 67.50 86 SER A C 1
ATOM 664 O O . SER A 1 86 ? -16.190 -6.357 12.819 1.00 67.50 86 SER A O 1
ATOM 666 N N . TRP A 1 87 ? -17.764 -5.165 11.769 1.00 71.62 87 TRP A N 1
ATOM 667 C CA . TRP A 1 87 ? -16.849 -4.076 11.358 1.00 71.62 87 TRP A CA 1
ATOM 668 C C . TRP A 1 87 ? -16.022 -3.518 12.525 1.00 71.62 87 TRP A C 1
ATOM 670 O O . TRP A 1 87 ? -14.851 -3.172 12.375 1.00 71.62 87 TRP A O 1
ATOM 680 N N . SER A 1 88 ? -16.613 -3.492 13.724 1.00 75.56 88 SER A N 1
ATOM 681 C CA . SER A 1 88 ? -15.912 -3.086 14.944 1.00 75.56 88 SER A CA 1
ATOM 682 C C . SER A 1 88 ? -14.761 -4.023 15.338 1.00 75.56 88 SER A C 1
ATOM 684 O O . SER A 1 88 ? -13.784 -3.555 15.919 1.00 75.56 88 SER A O 1
ATOM 686 N N . LEU A 1 89 ? -14.839 -5.323 15.026 1.00 79.25 89 LEU A N 1
ATOM 687 C CA . LEU A 1 89 ? -13.759 -6.283 15.267 1.00 79.25 89 LEU A CA 1
ATOM 688 C C . LEU A 1 89 ? -12.607 -6.073 14.289 1.00 79.25 89 LEU A C 1
ATOM 690 O O . LEU A 1 89 ? -11.460 -6.098 14.723 1.00 79.25 89 LEU A O 1
ATOM 694 N N . PHE A 1 90 ? -12.894 -5.802 13.012 1.00 81.50 90 PHE A N 1
ATOM 695 C CA . PHE A 1 90 ? -11.856 -5.524 12.016 1.00 81.50 90 PHE A CA 1
ATOM 696 C C . PHE A 1 90 ? -11.038 -4.282 12.389 1.00 81.50 90 PHE A C 1
ATOM 698 O O . PHE A 1 90 ? -9.813 -4.351 12.452 1.00 81.50 90 PHE A O 1
ATOM 705 N N . GLY A 1 91 ? -11.702 -3.179 12.758 1.00 83.38 91 GLY A N 1
ATOM 706 C CA . GLY A 1 91 ? -11.005 -1.972 13.218 1.00 83.38 91 GLY A CA 1
ATOM 707 C C . GLY A 1 91 ? -10.147 -2.215 14.468 1.00 83.38 91 GLY A C 1
ATOM 708 O O . GLY A 1 91 ? -9.007 -1.760 14.540 1.00 83.38 91 GLY A O 1
ATOM 709 N N . LYS A 1 92 ? -10.649 -2.997 15.436 1.00 86.81 92 LYS A N 1
ATOM 710 C CA . LYS A 1 92 ? -9.866 -3.401 16.619 1.00 86.81 92 LYS A CA 1
ATOM 711 C C . LYS A 1 92 ? -8.674 -4.284 16.250 1.00 86.81 92 LYS A C 1
ATOM 713 O O . LYS A 1 92 ? -7.602 -4.103 16.819 1.00 86.81 92 LYS A O 1
ATOM 718 N N . ALA A 1 93 ? -8.843 -5.209 15.307 1.00 87.88 93 ALA A N 1
ATOM 719 C CA . ALA A 1 93 ? -7.773 -6.074 14.823 1.00 87.88 93 ALA A CA 1
ATOM 720 C C . ALA A 1 93 ? -6.688 -5.276 14.085 1.00 87.88 93 ALA A C 1
ATOM 722 O O . ALA A 1 93 ? -5.504 -5.527 14.303 1.00 87.88 93 ALA A O 1
ATOM 723 N N . ALA A 1 94 ? -7.063 -4.275 13.283 1.00 89.62 94 ALA A N 1
ATOM 724 C CA . ALA A 1 94 ? -6.117 -3.390 12.605 1.00 89.62 94 ALA A CA 1
ATOM 725 C C . ALA A 1 94 ? -5.309 -2.543 13.608 1.00 89.62 94 ALA A C 1
ATOM 727 O O . ALA A 1 94 ? -4.082 -2.501 13.530 1.00 89.62 94 ALA A O 1
ATOM 728 N N . ILE A 1 95 ? -5.969 -1.976 14.628 1.00 91.94 95 ILE A N 1
ATOM 729 C CA . ILE A 1 95 ? -5.302 -1.264 15.735 1.00 91.94 95 ILE A CA 1
ATOM 730 C C . ILE A 1 95 ? -4.354 -2.195 16.503 1.00 91.94 95 ILE A C 1
ATOM 732 O O . ILE A 1 95 ? -3.211 -1.830 16.776 1.00 91.94 95 ILE A O 1
ATOM 736 N N . ALA A 1 96 ? -4.803 -3.408 16.840 1.00 92.69 96 ALA A N 1
ATOM 737 C CA . ALA A 1 96 ? -3.964 -4.395 17.515 1.00 92.69 96 ALA A CA 1
ATOM 738 C C . ALA A 1 96 ? -2.749 -4.784 16.659 1.00 92.69 96 ALA A C 1
ATOM 740 O O . ALA A 1 96 ? -1.645 -4.911 17.185 1.00 92.69 96 ALA A O 1
ATOM 741 N N . SER A 1 97 ? -2.935 -4.899 15.341 1.00 93.19 97 SER A N 1
ATOM 742 C CA . SER A 1 97 ? -1.860 -5.172 14.385 1.00 93.19 97 SER A CA 1
ATOM 743 C C . SER A 1 97 ? -0.848 -4.026 14.340 1.00 93.19 97 SER A C 1
ATOM 745 O O . SER A 1 97 ? 0.348 -4.285 14.381 1.00 93.19 97 SER A O 1
ATOM 747 N N . ALA A 1 98 ? -1.290 -2.765 14.340 1.00 95.62 98 ALA A N 1
ATOM 748 C CA . ALA A 1 98 ? -0.400 -1.603 14.422 1.00 95.62 98 ALA A CA 1
ATOM 749 C C . ALA A 1 98 ? 0.425 -1.575 15.713 1.00 95.62 98 ALA A C 1
ATOM 751 O O . ALA A 1 98 ? 1.635 -1.352 15.660 1.00 95.62 98 ALA A O 1
ATOM 752 N N . ILE A 1 99 ? -0.192 -1.874 16.858 1.00 96.25 99 ILE A N 1
ATOM 753 C CA . ILE A 1 99 ? 0.526 -1.976 18.137 1.00 96.25 99 ILE A CA 1
ATOM 754 C C . ILE A 1 99 ? 1.554 -3.107 18.078 1.00 96.25 99 ILE A C 1
ATOM 756 O O . ILE A 1 99 ? 2.717 -2.893 18.416 1.00 96.25 99 ILE A O 1
ATOM 760 N N . PHE A 1 100 ? 1.145 -4.291 17.619 1.00 95.94 100 PHE A N 1
ATOM 761 C CA . PHE A 1 100 ? 2.029 -5.446 17.495 1.00 95.94 100 PHE A CA 1
ATOM 762 C C . PHE A 1 100 ? 3.227 -5.144 16.587 1.00 95.94 100 PHE A C 1
ATOM 764 O O . PHE A 1 100 ? 4.365 -5.336 17.001 1.00 95.94 100 PHE A O 1
ATOM 771 N N . LEU A 1 101 ? 2.986 -4.601 15.392 1.00 95.94 101 LEU A N 1
ATOM 772 C CA . LEU A 1 101 ? 4.034 -4.247 14.434 1.00 95.94 101 LEU A CA 1
ATOM 773 C C . LEU A 1 101 ? 4.957 -3.141 14.953 1.00 95.94 101 LEU A C 1
ATOM 775 O O . LEU A 1 101 ? 6.166 -3.198 14.730 1.00 95.94 101 LEU A O 1
ATOM 779 N N . GLY A 1 102 ? 4.418 -2.141 15.652 1.00 96.75 102 GLY A N 1
ATOM 780 C CA . GLY A 1 102 ? 5.231 -1.091 16.259 1.00 96.75 102 GLY A C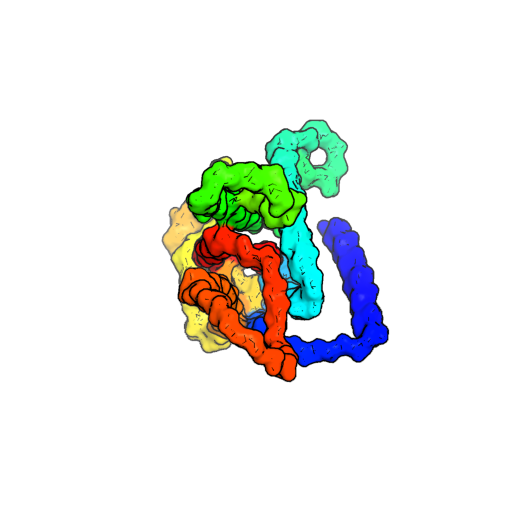A 1
ATOM 781 C C . GLY A 1 102 ? 6.132 -1.632 17.371 1.00 96.75 102 GLY A C 1
ATOM 782 O O . GLY A 1 102 ? 7.313 -1.292 17.414 1.00 96.75 102 GLY A O 1
ATOM 783 N N . ILE A 1 103 ? 5.618 -2.530 18.219 1.00 96.56 103 ILE A N 1
ATOM 784 C CA . ILE A 1 103 ? 6.416 -3.225 19.242 1.00 96.56 103 ILE A CA 1
ATOM 785 C C . ILE A 1 103 ? 7.486 -4.106 18.590 1.00 96.56 103 ILE A C 1
ATOM 787 O O . ILE A 1 103 ? 8.645 -4.031 18.986 1.00 96.56 103 ILE A O 1
ATOM 791 N N . ASP A 1 104 ? 7.122 -4.898 17.581 1.00 94.44 104 ASP A N 1
ATOM 792 C CA . ASP A 1 104 ? 8.044 -5.759 16.830 1.00 94.44 104 ASP A CA 1
ATOM 793 C C . ASP A 1 104 ? 9.217 -4.946 16.262 1.00 94.44 104 ASP A C 1
ATOM 795 O O . ASP A 1 104 ? 10.385 -5.248 16.509 1.00 94.44 104 ASP A O 1
ATOM 799 N N . THR A 1 105 ? 8.897 -3.822 15.616 1.00 94.94 105 THR A N 1
ATOM 800 C CA . THR A 1 105 ? 9.875 -2.868 15.077 1.00 94.94 105 THR A CA 1
ATOM 801 C C . THR A 1 105 ? 10.810 -2.342 16.164 1.00 94.94 105 THR A C 1
ATOM 803 O O . THR A 1 105 ? 12.026 -2.308 15.974 1.00 94.94 105 THR A O 1
ATOM 806 N N . LEU A 1 106 ? 10.258 -1.943 17.314 1.00 95.44 106 LEU A N 1
ATOM 807 C CA . LEU A 1 106 ? 11.043 -1.442 18.442 1.00 95.44 106 LEU A CA 1
ATOM 808 C C . LEU A 1 106 ? 11.980 -2.522 18.994 1.00 95.44 106 LEU A C 1
ATOM 810 O O . LEU A 1 106 ? 13.153 -2.244 19.231 1.00 95.44 106 LEU A O 1
ATOM 814 N N . ILE A 1 107 ? 11.495 -3.755 19.153 1.00 95.00 107 ILE A N 1
ATOM 815 C CA . ILE A 1 107 ? 12.292 -4.884 19.647 1.00 95.00 107 ILE A CA 1
ATOM 816 C C . ILE A 1 107 ? 13.442 -5.192 18.682 1.00 95.00 107 ILE A C 1
ATOM 818 O O . ILE A 1 107 ? 14.596 -5.259 19.112 1.00 95.00 107 ILE A O 1
ATOM 822 N N . PHE A 1 108 ? 13.162 -5.359 17.386 1.00 93.00 108 PHE A N 1
ATOM 823 C CA . PHE A 1 1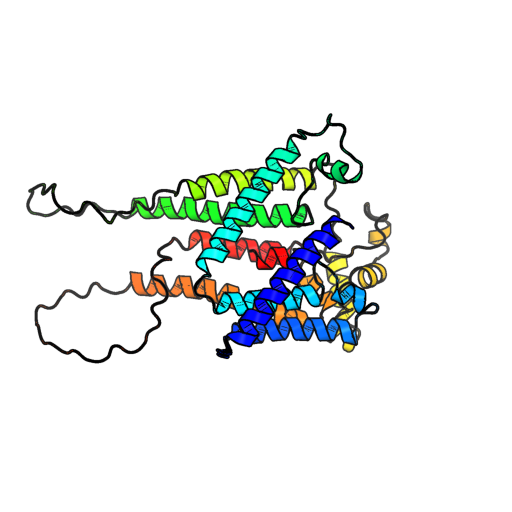08 ? 14.191 -5.722 16.405 1.00 93.00 108 PHE A CA 1
ATOM 824 C C . PHE A 1 108 ? 15.201 -4.603 16.151 1.00 93.00 108 PHE A C 1
ATOM 826 O O . PHE A 1 108 ? 16.374 -4.900 15.907 1.00 93.00 108 PHE A O 1
ATOM 833 N N . TYR A 1 109 ? 14.802 -3.339 16.307 1.00 92.12 109 TYR A N 1
ATOM 834 C CA . TYR A 1 109 ? 15.719 -2.204 16.213 1.00 92.12 109 TYR A CA 1
ATOM 835 C C . TYR A 1 109 ? 16.890 -2.308 17.206 1.00 92.12 109 TYR A C 1
ATOM 837 O O . TYR A 1 109 ? 18.035 -2.040 16.838 1.00 92.12 109 TYR A O 1
ATOM 845 N N . PHE A 1 110 ? 16.639 -2.772 18.436 1.00 94.00 110 PHE A N 1
ATOM 846 C CA . PHE A 1 110 ? 17.684 -2.971 19.453 1.00 94.00 110 PHE A CA 1
ATOM 847 C C . PHE A 1 110 ? 18.509 -4.256 19.269 1.00 94.00 110 PHE A C 1
ATOM 849 O O . PHE A 1 110 ? 19.438 -4.501 20.036 1.00 94.00 110 PHE A O 1
ATOM 856 N N . GLN A 1 111 ? 18.213 -5.066 18.248 1.00 93.88 111 GLN A N 1
ATOM 857 C CA . GLN A 1 111 ? 18.954 -6.282 17.894 1.00 93.88 111 GLN A CA 1
ATOM 858 C C . GLN A 1 111 ? 19.225 -7.243 19.077 1.00 93.88 111 GLN A C 1
ATOM 860 O O . GLN A 1 111 ? 20.371 -7.673 19.263 1.00 93.88 111 GLN A O 1
ATOM 865 N N . PRO A 1 112 ? 18.205 -7.665 19.853 1.00 94.75 112 PRO A N 1
ATOM 866 C CA . PRO A 1 112 ? 18.404 -8.517 21.032 1.00 94.75 112 PRO A CA 1
ATOM 867 C C . PRO A 1 112 ? 19.087 -9.855 20.702 1.00 94.75 112 PRO A C 1
ATOM 869 O O . PRO A 1 112 ? 19.763 -10.445 21.539 1.00 94.75 112 PRO A O 1
ATOM 872 N N . LEU A 1 113 ? 18.948 -10.328 19.459 1.00 94.44 113 LEU A N 1
ATOM 873 C CA . LEU A 1 113 ? 19.447 -11.623 18.995 1.00 94.44 113 LEU A CA 1
ATOM 874 C C . LEU A 1 113 ? 20.780 -11.545 18.234 1.00 94.44 113 LEU A C 1
ATOM 876 O O . LEU A 1 113 ? 21.213 -12.551 17.665 1.00 94.44 113 LEU A O 1
ATOM 880 N N . LYS A 1 114 ? 21.461 -10.388 18.214 1.00 93.62 114 LYS A N 1
ATOM 881 C CA . LYS A 1 114 ? 22.711 -10.198 17.449 1.00 93.62 114 LYS A CA 1
ATOM 882 C C . LYS A 1 114 ? 23.757 -11.275 17.763 1.00 93.62 114 LYS A C 1
ATOM 884 O O . LYS A 1 114 ? 24.298 -11.905 16.849 1.00 93.62 114 LYS A O 1
ATOM 889 N N . ASN A 1 115 ? 23.955 -11.542 19.053 1.00 94.50 115 ASN A N 1
ATOM 890 C CA . ASN A 1 115 ? 24.972 -12.466 19.563 1.00 94.50 115 ASN A CA 1
ATOM 891 C C . ASN A 1 115 ? 24.464 -13.909 19.738 1.00 94.50 115 ASN A C 1
ATOM 893 O O . ASN A 1 115 ? 25.238 -14.787 20.104 1.00 94.50 115 ASN A O 1
ATOM 897 N N . ALA A 1 116 ? 23.182 -14.181 19.478 1.00 94.38 116 ALA A N 1
ATOM 898 C CA . ALA A 1 116 ? 22.623 -15.521 19.626 1.00 94.38 116 ALA A CA 1
ATOM 899 C C . ALA A 1 116 ? 23.047 -16.432 18.461 1.00 94.38 116 ALA A C 1
ATOM 901 O O . ALA A 1 116 ? 22.988 -16.030 17.297 1.00 94.38 116 ALA A O 1
ATOM 902 N N . ASN A 1 117 ? 23.429 -17.679 18.731 1.00 95.25 117 ASN A N 1
ATOM 903 C CA . ASN A 1 117 ? 23.709 -18.665 17.683 1.00 95.25 117 ASN A CA 1
ATOM 904 C C . ASN A 1 117 ? 22.398 -19.295 17.198 1.00 95.25 117 ASN A C 1
ATOM 906 O O . ASN A 1 117 ? 21.925 -20.286 17.745 1.00 95.25 117 ASN A O 1
ATOM 910 N N . LEU A 1 118 ? 21.784 -18.673 16.188 1.00 94.50 118 LEU A N 1
ATOM 911 C CA . LEU A 1 118 ? 20.526 -19.128 15.597 1.00 94.50 118 LEU A CA 1
ATOM 912 C C . LEU A 1 118 ? 20.775 -20.059 14.396 1.00 94.50 118 LEU A C 1
ATOM 914 O O . LEU A 1 118 ? 21.674 -19.781 13.595 1.00 94.50 118 LEU A O 1
ATOM 918 N N . PRO A 1 119 ? 19.945 -21.104 14.201 1.00 95.00 119 PRO A N 1
ATOM 919 C CA . PRO A 1 119 ? 19.932 -21.891 12.969 1.00 95.00 119 PRO A CA 1
ATOM 920 C C . PRO A 1 119 ? 19.740 -21.009 11.730 1.00 95.00 119 PRO A C 1
ATOM 922 O O . PRO A 1 119 ? 19.068 -19.978 11.806 1.00 95.00 119 PRO A O 1
ATOM 925 N N . VAL A 1 120 ? 20.247 -21.444 10.570 1.00 91.31 120 VAL A N 1
ATOM 926 C CA . VAL A 1 120 ? 20.200 -20.686 9.298 1.00 91.31 120 VAL A CA 1
ATOM 927 C C . VAL A 1 120 ? 18.795 -20.151 8.985 1.00 91.31 120 VAL A C 1
ATOM 929 O O . VAL A 1 120 ? 18.632 -18.997 8.602 1.00 91.31 120 VAL A O 1
ATOM 932 N N . ILE A 1 121 ? 17.748 -20.938 9.250 1.00 91.12 121 ILE A N 1
ATOM 933 C CA . ILE A 1 121 ? 16.353 -20.548 8.982 1.00 91.12 121 ILE A CA 1
ATOM 934 C C . ILE A 1 121 ? 15.817 -19.420 9.882 1.00 91.12 121 ILE A C 1
ATOM 936 O O . ILE A 1 121 ? 14.812 -18.784 9.541 1.00 91.12 121 ILE A O 1
ATOM 940 N N . LEU A 1 122 ? 16.473 -19.182 11.021 1.00 91.81 122 LEU A N 1
ATOM 941 C CA . LEU A 1 122 ? 16.153 -18.154 12.012 1.00 91.81 122 LEU A CA 1
ATOM 942 C C . LEU A 1 122 ? 17.112 -16.959 11.975 1.00 91.81 122 LEU A C 1
ATOM 944 O O . LEU A 1 122 ? 16.872 -15.976 12.668 1.00 91.81 122 LEU A O 1
ATOM 948 N N . GLN A 1 123 ? 18.146 -16.983 11.129 1.00 90.12 123 GLN A N 1
ATOM 949 C CA . GLN A 1 123 ? 19.104 -15.876 11.026 1.00 90.12 123 GLN A CA 1
ATOM 950 C C . GLN A 1 123 ? 18.459 -14.550 10.604 1.00 90.12 123 GLN A C 1
ATOM 952 O O . GLN A 1 123 ? 18.946 -13.491 10.987 1.00 90.12 123 GLN A O 1
ATOM 957 N N . PHE A 1 124 ? 17.330 -14.592 9.891 1.00 87.94 124 PHE A N 1
ATOM 958 C CA . PHE A 1 124 ? 16.560 -13.397 9.535 1.00 87.94 124 PHE A CA 1
ATOM 959 C C . PHE A 1 124 ? 16.113 -12.574 10.762 1.00 87.94 124 PHE A C 1
ATOM 961 O O . PHE A 1 124 ? 15.974 -11.364 10.641 1.00 87.94 124 PHE A O 1
ATOM 968 N N . LEU A 1 125 ? 15.961 -13.194 11.943 1.00 90.19 125 LEU A N 1
ATOM 969 C CA . LEU A 1 125 ? 15.628 -12.507 13.202 1.00 90.19 125 LEU A CA 1
ATOM 970 C C . LEU A 1 125 ? 16.773 -11.628 13.730 1.00 90.19 125 LEU A C 1
ATOM 972 O O . LEU A 1 125 ? 16.584 -10.844 14.654 1.00 90.19 125 LEU A O 1
ATOM 976 N N . LYS A 1 126 ? 17.981 -11.748 13.169 1.00 90.62 126 LYS A N 1
ATOM 977 C CA . LYS A 1 126 ? 19.089 -10.833 13.473 1.00 90.62 126 LYS A CA 1
ATOM 978 C C . LYS A 1 126 ? 19.018 -9.533 12.676 1.00 90.62 126 LYS A C 1
ATOM 980 O O . LYS A 1 126 ? 19.779 -8.612 12.964 1.00 90.62 126 LYS A O 1
ATOM 985 N N . ASN A 1 127 ? 18.160 -9.464 11.658 1.00 88.00 127 ASN A N 1
ATOM 986 C CA . ASN A 1 127 ? 18.032 -8.276 10.831 1.00 88.00 127 ASN A CA 1
ATOM 987 C C . ASN A 1 127 ? 17.285 -7.178 11.617 1.00 88.00 127 ASN A C 1
ATOM 989 O O . ASN A 1 127 ? 16.120 -7.388 11.952 1.00 88.00 127 ASN A O 1
ATOM 993 N N . PRO A 1 128 ? 17.898 -6.003 11.874 1.00 88.12 128 PRO A N 1
ATOM 994 C CA . PRO A 1 128 ? 17.226 -4.891 12.563 1.00 88.12 128 PRO A CA 1
ATOM 995 C C . PRO A 1 128 ? 16.020 -4.337 11.798 1.00 88.12 128 PRO A C 1
ATOM 997 O O . PRO A 1 128 ? 15.213 -3.598 12.349 1.00 88.12 128 PRO A O 1
ATOM 1000 N N . PHE A 1 129 ? 15.928 -4.666 10.514 1.00 85.38 129 PHE A N 1
ATOM 1001 C CA . PHE A 1 129 ? 14.917 -4.193 9.582 1.00 85.38 129 PHE A CA 1
ATOM 1002 C C . PHE A 1 129 ? 13.919 -5.283 9.196 1.00 85.38 129 PHE A C 1
ATOM 1004 O O . PHE A 1 129 ? 13.202 -5.147 8.204 1.00 85.38 129 PHE A O 1
ATOM 1011 N N . PHE A 1 130 ? 13.898 -6.384 9.949 1.00 87.69 130 PHE A N 1
ATOM 1012 C CA . PHE A 1 130 ? 12.875 -7.400 9.788 1.00 87.69 130 PHE A CA 1
ATOM 1013 C C . PHE A 1 130 ? 11.482 -6.791 10.002 1.00 87.69 130 PHE A C 1
ATOM 1015 O O . PHE A 1 130 ? 11.264 -6.014 10.926 1.00 87.69 130 PHE A O 1
ATOM 1022 N N . THR A 1 131 ? 10.543 -7.155 9.132 1.00 88.81 131 THR A N 1
ATOM 1023 C CA . THR A 1 131 ? 9.129 -6.839 9.301 1.00 88.81 131 THR A CA 1
ATOM 1024 C C . THR A 1 131 ? 8.268 -7.947 8.701 1.00 88.81 131 THR A C 1
ATOM 1026 O O . THR A 1 131 ? 8.590 -8.453 7.620 1.00 88.81 131 THR A O 1
ATOM 1029 N N . PRO A 1 132 ? 7.164 -8.337 9.357 1.00 85.19 132 PRO A N 1
ATOM 1030 C CA . PRO A 1 132 ? 6.244 -9.328 8.812 1.00 85.19 132 PRO A CA 1
ATOM 1031 C C . PRO A 1 132 ? 5.284 -8.755 7.753 1.00 85.19 132 PRO A C 1
ATOM 1033 O O . PRO A 1 132 ? 4.645 -9.542 7.061 1.00 85.19 132 PRO A O 1
ATOM 1036 N N . ILE A 1 133 ? 5.183 -7.424 7.590 1.00 83.19 133 ILE A N 1
ATOM 1037 C CA . ILE A 1 133 ? 4.258 -6.789 6.625 1.00 83.19 133 ILE A CA 1
ATOM 1038 C C . ILE A 1 133 ? 4.779 -6.817 5.175 1.00 83.19 133 ILE A C 1
ATOM 1040 O O . ILE A 1 133 ? 4.031 -6.544 4.244 1.00 83.19 133 ILE A O 1
ATOM 1044 N N . GLY A 1 134 ? 6.055 -7.166 4.974 1.00 81.44 134 GLY A N 1
ATOM 1045 C CA . GLY A 1 134 ? 6.681 -7.272 3.656 1.00 81.44 134 GLY A CA 1
ATOM 1046 C C . GLY A 1 134 ? 7.841 -6.298 3.490 1.00 81.44 134 GLY A C 1
ATOM 1047 O O . GLY A 1 134 ? 8.996 -6.703 3.624 1.00 81.44 134 GLY A O 1
ATOM 1048 N N . SER A 1 135 ? 7.551 -5.028 3.192 1.00 87.56 135 SER A N 1
ATOM 1049 C CA . SER A 1 135 ? 8.578 -4.004 2.961 1.00 87.56 135 SER A CA 1
ATOM 1050 C C . SER A 1 135 ? 8.675 -2.986 4.100 1.00 87.56 135 SER A C 1
ATOM 1052 O O . SER A 1 135 ? 7.711 -2.706 4.812 1.00 87.56 135 SER A O 1
ATOM 1054 N N . GLN A 1 136 ? 9.857 -2.389 4.262 1.00 90.06 136 GLN A N 1
ATOM 1055 C CA . GLN A 1 136 ? 10.052 -1.309 5.231 1.00 90.06 136 GLN A CA 1
ATOM 1056 C C . GLN A 1 136 ? 9.236 -0.058 4.890 1.00 90.06 136 GLN A C 1
ATOM 1058 O O . GLN A 1 136 ? 8.812 0.654 5.797 1.00 90.06 136 GLN A O 1
ATOM 1063 N N . LEU A 1 137 ? 9.017 0.209 3.596 1.00 91.50 137 LEU A N 1
ATOM 1064 C CA . LEU A 1 137 ? 8.184 1.323 3.151 1.00 91.50 137 LEU A CA 1
ATOM 1065 C C . LEU A 1 137 ? 6.728 1.089 3.554 1.00 91.50 137 LEU A C 1
ATOM 1067 O O . LEU A 1 137 ? 6.124 1.957 4.171 1.00 91.50 137 LEU A O 1
ATOM 1071 N N . ASP A 1 138 ? 6.197 -0.096 3.266 1.00 91.62 138 ASP A N 1
ATOM 1072 C CA . ASP A 1 138 ? 4.850 -0.509 3.664 1.00 91.62 138 ASP A CA 1
ATOM 1073 C C . ASP A 1 138 ? 4.648 -0.405 5.179 1.00 91.62 138 ASP A C 1
ATOM 1075 O O . ASP A 1 138 ? 3.651 0.153 5.632 1.00 91.62 138 ASP A O 1
ATOM 1079 N N . LEU A 1 139 ? 5.629 -0.859 5.967 1.00 93.38 139 LEU A N 1
ATOM 1080 C CA . LEU A 1 139 ? 5.610 -0.727 7.423 1.00 93.38 139 LEU A CA 1
ATOM 1081 C C . LEU A 1 139 ? 5.580 0.741 7.872 1.00 93.38 139 LEU A C 1
ATOM 1083 O O . LEU A 1 139 ? 4.783 1.100 8.739 1.00 93.38 139 LEU A O 1
ATOM 1087 N N . ALA A 1 140 ? 6.427 1.589 7.285 1.00 94.50 140 ALA A N 1
ATOM 1088 C CA . ALA A 1 140 ? 6.488 3.009 7.620 1.00 94.50 140 ALA A CA 1
ATOM 1089 C C . ALA A 1 140 ? 5.176 3.731 7.275 1.00 94.50 140 ALA A C 1
ATOM 1091 O O . ALA A 1 140 ? 4.692 4.539 8.070 1.00 94.50 140 ALA A O 1
ATOM 1092 N N . LEU A 1 141 ? 4.575 3.417 6.121 1.00 94.62 141 LEU A N 1
ATOM 1093 C CA . LEU A 1 141 ? 3.284 3.969 5.705 1.00 94.62 141 LEU A CA 1
ATOM 1094 C C . LEU A 1 141 ? 2.145 3.479 6.610 1.00 94.62 141 LEU A C 1
ATOM 1096 O O . LEU A 1 141 ? 1.300 4.268 7.033 1.00 94.62 141 LEU A O 1
ATOM 1100 N N . PHE A 1 142 ? 2.151 2.193 6.961 1.00 95.50 142 PHE A N 1
ATOM 1101 C CA . PHE A 1 142 ? 1.154 1.594 7.841 1.00 95.50 142 PHE A CA 1
ATOM 1102 C C . PHE A 1 142 ? 1.185 2.193 9.252 1.00 95.50 142 PHE A C 1
ATOM 1104 O O . PHE A 1 142 ? 0.176 2.682 9.759 1.00 95.50 142 PHE A O 1
ATOM 1111 N N . LEU A 1 143 ? 2.359 2.216 9.887 1.00 96.50 143 LEU A N 1
ATOM 1112 C CA . LEU A 1 143 ? 2.516 2.794 11.223 1.00 96.50 143 LEU A CA 1
ATOM 1113 C C . LEU A 1 143 ? 2.304 4.313 11.209 1.00 96.50 143 LEU A C 1
ATOM 1115 O O . LEU A 1 143 ? 1.708 4.858 12.138 1.00 96.50 143 LEU A O 1
ATOM 1119 N N . GLY A 1 144 ? 2.730 4.998 10.144 1.00 96.38 144 GLY A N 1
ATOM 1120 C CA . GLY A 1 144 ? 2.495 6.429 9.955 1.00 96.38 144 GLY A CA 1
ATOM 1121 C C . GLY A 1 144 ? 1.006 6.775 9.905 1.00 96.38 144 GLY A C 1
ATOM 1122 O O . GLY A 1 144 ? 0.576 7.723 10.567 1.00 96.38 144 GLY A O 1
ATOM 1123 N N . PHE A 1 145 ? 0.204 5.970 9.205 1.00 95.25 145 PHE A N 1
ATOM 1124 C CA . PHE A 1 145 ? -1.250 6.110 9.193 1.00 95.25 145 PHE A CA 1
ATOM 1125 C C . PHE A 1 145 ? -1.845 6.016 10.602 1.00 95.25 145 PHE A C 1
ATOM 1127 O O . PHE A 1 145 ? -2.577 6.914 11.023 1.00 95.25 145 PHE A O 1
ATOM 1134 N N . PHE A 1 146 ? -1.510 4.962 11.356 1.00 95.44 146 PHE A N 1
ATOM 1135 C CA . PHE A 1 146 ? -2.064 4.762 12.699 1.00 95.44 146 PHE A CA 1
ATOM 1136 C C . PHE A 1 146 ? -1.568 5.808 13.700 1.00 95.44 146 PHE A C 1
ATOM 1138 O O . PHE A 1 146 ? -2.326 6.206 14.586 1.00 95.44 146 PHE A O 1
ATOM 1145 N N . ALA A 1 147 ? -0.348 6.324 13.526 1.00 96.62 147 ALA A N 1
ATOM 1146 C CA . ALA A 1 147 ? 0.146 7.461 14.292 1.00 96.62 147 ALA A CA 1
ATOM 1147 C C . ALA A 1 147 ? -0.702 8.719 14.035 1.00 96.62 147 ALA A C 1
ATOM 1149 O O . ALA A 1 147 ? -1.120 9.379 14.985 1.00 96.62 147 ALA A O 1
ATOM 1150 N N . ILE A 1 148 ? -1.021 9.033 12.775 1.00 95.06 148 ILE A N 1
ATOM 1151 C CA . ILE A 1 148 ? -1.858 10.193 12.422 1.00 95.06 148 ILE A CA 1
ATOM 1152 C C . ILE A 1 148 ? -3.301 10.007 12.892 1.00 95.06 148 ILE A C 1
ATOM 1154 O O . ILE A 1 148 ? -3.892 10.942 13.436 1.00 95.06 148 ILE A O 1
ATOM 1158 N N . TYR A 1 149 ? -3.856 8.805 12.731 1.00 92.50 149 TYR A N 1
ATOM 1159 C CA . TYR A 1 149 ? -5.177 8.456 13.248 1.00 92.50 149 TYR A CA 1
ATOM 1160 C C . TYR A 1 149 ? -5.251 8.686 14.762 1.00 92.50 149 TYR A C 1
ATOM 1162 O O . TYR A 1 149 ? -6.108 9.441 15.229 1.00 92.50 149 TYR A O 1
ATOM 1170 N N . ALA A 1 150 ? -4.320 8.099 15.520 1.00 92.75 150 ALA A N 1
ATOM 1171 C CA . ALA A 1 150 ? -4.263 8.235 16.971 1.00 92.75 150 ALA A CA 1
ATOM 1172 C C . ALA A 1 150 ? -4.055 9.697 17.388 1.00 92.75 150 ALA A C 1
ATOM 1174 O O . ALA A 1 150 ? -4.767 10.198 18.254 1.00 92.75 150 ALA A O 1
ATOM 1175 N N . PHE A 1 151 ? -3.161 10.423 16.712 1.00 93.00 151 PHE A N 1
ATOM 1176 C CA . PHE A 1 151 ? -2.943 11.849 16.951 1.00 93.00 151 PHE A CA 1
ATOM 1177 C C . PHE A 1 151 ? -4.214 12.682 16.738 1.00 93.00 151 PHE A C 1
ATOM 1179 O O . PHE A 1 151 ? -4.549 13.533 17.563 1.00 93.00 151 PHE A O 1
ATOM 1186 N N . GLY A 1 152 ? -4.969 12.407 15.673 1.00 89.56 152 GLY A N 1
ATOM 1187 C CA . GLY A 1 152 ? -6.255 13.052 15.432 1.00 89.56 152 GLY A CA 1
ATOM 1188 C C . GLY A 1 152 ? -7.254 12.798 16.565 1.00 89.56 152 GLY A C 1
ATOM 1189 O O . GLY A 1 152 ? -7.907 13.741 17.017 1.00 89.56 152 GLY A O 1
ATOM 1190 N N . GLN A 1 153 ? -7.336 11.562 17.072 1.00 86.94 153 GLN A N 1
ATOM 1191 C CA . GLN A 1 153 ? -8.191 11.231 18.223 1.00 86.94 153 GLN A CA 1
ATOM 1192 C C . GLN A 1 153 ? -7.772 12.003 19.484 1.00 86.94 153 GLN A C 1
ATOM 1194 O O . GLN A 1 153 ? -8.623 12.577 20.169 1.00 86.94 153 GLN A O 1
ATOM 1199 N N . LEU A 1 154 ? -6.463 12.097 19.748 1.00 87.81 154 LEU A N 1
ATOM 1200 C CA . LEU A 1 154 ? -5.909 12.864 20.869 1.00 87.81 154 LEU A CA 1
ATOM 1201 C C . LEU A 1 154 ? -6.288 14.349 20.791 1.00 87.81 154 LEU A C 1
ATOM 1203 O O . LEU A 1 154 ? -6.755 14.926 21.776 1.00 87.81 154 LEU A O 1
ATOM 1207 N N . LEU A 1 155 ? -6.144 14.965 19.615 1.00 84.62 155 LEU A N 1
ATOM 1208 C CA . LEU A 1 155 ? -6.527 16.362 19.403 1.00 84.62 155 LEU A CA 1
ATOM 1209 C C . LEU A 1 155 ? -8.040 16.569 19.549 1.00 84.62 155 LEU A C 1
ATOM 1211 O O . LEU A 1 155 ? -8.472 17.519 20.209 1.00 84.62 155 LEU A O 1
ATOM 1215 N N . GLY A 1 156 ? -8.848 15.667 18.991 1.00 75.56 156 GLY A N 1
ATOM 1216 C CA . GLY A 1 156 ? -10.307 15.723 19.072 1.00 75.56 156 GLY A CA 1
ATOM 1217 C C . GLY A 1 156 ? -10.842 15.677 20.507 1.00 75.56 156 GLY A C 1
ATOM 1218 O O . GLY A 1 156 ? -11.760 16.428 20.845 1.00 75.56 156 GLY A O 1
ATOM 1219 N N . ALA A 1 157 ? -10.226 14.866 21.373 1.00 67.56 157 ALA A N 1
ATOM 1220 C CA . ALA A 1 157 ? -10.587 14.765 22.789 1.00 67.56 157 ALA A CA 1
ATOM 1221 C C . ALA A 1 157 ? -10.393 16.094 23.548 1.00 67.56 157 ALA A C 1
ATOM 1223 O O . ALA A 1 157 ? -11.210 16.470 24.390 1.00 67.56 157 ALA A O 1
ATOM 1224 N N . THR A 1 158 ? -9.344 16.858 23.221 1.00 59.22 158 THR A N 1
ATOM 1225 C CA . THR A 1 158 ? -9.066 18.144 23.892 1.00 59.22 158 THR A CA 1
ATOM 1226 C C . THR A 1 158 ? -10.053 19.256 23.521 1.00 59.22 158 THR A C 1
ATOM 1228 O O . THR A 1 158 ? -10.337 20.122 24.352 1.00 59.22 158 THR A O 1
ATOM 1231 N N . GLN A 1 159 ? -10.620 19.225 22.309 1.00 58.34 159 GLN A N 1
ATOM 1232 C CA . GLN A 1 159 ? -11.565 20.242 21.826 1.00 58.34 159 GLN A CA 1
ATOM 1233 C C . GLN A 1 159 ? -12.926 20.148 22.530 1.00 58.34 159 GLN A C 1
ATOM 1235 O O . GLN A 1 159 ? -13.506 21.174 22.885 1.00 58.34 159 GLN A O 1
ATOM 1240 N N . MET A 1 160 ? -13.392 18.930 22.824 1.00 52.72 160 MET A N 1
ATOM 1241 C CA . MET A 1 160 ? -14.666 18.682 23.517 1.00 52.72 160 MET A CA 1
ATOM 1242 C C . MET A 1 160 ? -14.662 19.129 24.988 1.00 52.72 160 MET A C 1
ATOM 1244 O O . MET A 1 160 ? -15.720 19.312 25.583 1.00 52.72 160 MET A O 1
ATOM 1248 N N . ARG A 1 161 ? -13.484 19.340 25.590 1.00 52.06 161 ARG A N 1
ATOM 1249 C CA . ARG A 1 161 ? -13.361 19.803 26.982 1.00 52.06 161 ARG A CA 1
ATOM 1250 C C . ARG A 1 161 ? -13.626 21.307 27.141 1.00 52.06 161 ARG A C 1
ATOM 1252 O O . ARG A 1 161 ? -13.920 21.748 28.246 1.00 52.06 161 ARG A O 1
ATOM 1259 N N . LYS A 1 162 ? -13.530 22.099 26.064 1.00 52.62 162 LYS A N 1
ATOM 1260 C CA . LYS A 1 162 ? -13.659 23.570 26.117 1.00 52.62 162 LYS A CA 1
ATOM 1261 C C . LYS A 1 162 ? -15.092 24.098 25.955 1.00 52.62 162 LYS A C 1
ATOM 1263 O O . LYS A 1 162 ? -15.307 25.280 26.190 1.00 52.62 162 LYS A O 1
ATOM 1268 N N . SER A 1 163 ? -16.062 23.263 25.581 1.00 51.53 163 SER A N 1
ATOM 1269 C CA . SER A 1 163 ? -17.437 23.690 25.258 1.00 51.53 163 SER A CA 1
ATOM 1270 C C . SER A 1 163 ? -18.469 23.460 26.370 1.00 51.53 163 SER A C 1
ATOM 1272 O O . SER A 1 163 ? -19.646 23.769 26.185 1.00 51.53 163 SER A O 1
ATOM 1274 N N . VAL A 1 164 ? -18.064 22.956 27.540 1.00 50.91 164 VAL A N 1
ATOM 1275 C CA . VAL A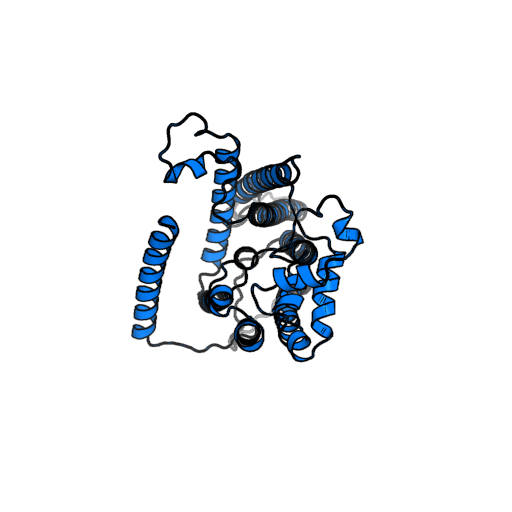 1 164 ? -18.965 22.815 28.693 1.00 50.91 164 VAL A CA 1
ATOM 1276 C C . VAL A 1 164 ? -19.010 24.141 29.453 1.00 50.91 164 VAL A C 1
ATOM 1278 O O . VAL A 1 164 ? -18.216 24.382 30.360 1.00 50.91 164 VAL A O 1
ATOM 1281 N N . HIS A 1 165 ? -19.929 25.028 29.071 1.00 49.66 165 HIS A N 1
ATOM 1282 C CA . HIS A 1 165 ? -20.262 26.180 29.906 1.00 49.66 165 HIS A CA 1
ATOM 1283 C C . HIS A 1 165 ? -21.003 25.702 31.165 1.00 49.66 165 HIS A C 1
ATOM 1285 O O . HIS A 1 165 ? -21.950 24.920 31.041 1.00 49.66 165 HIS A O 1
ATOM 1291 N N . PRO A 1 166 ? -20.626 26.163 32.372 1.00 52.94 166 PRO A N 1
ATOM 1292 C CA . PRO A 1 166 ? -21.416 25.900 33.564 1.00 52.94 166 PRO A CA 1
ATOM 1293 C C . PRO A 1 166 ? -22.784 26.573 33.404 1.00 52.94 166 PRO A C 1
ATOM 1295 O O . PRO A 1 166 ? -22.881 27.796 33.302 1.00 52.94 166 PRO A O 1
ATOM 1298 N N . VAL A 1 167 ? -23.853 25.775 33.364 1.00 52.81 167 VAL A N 1
ATOM 1299 C CA . VAL A 1 167 ? -25.224 26.288 33.431 1.00 52.81 167 VAL A CA 1
ATOM 1300 C C . VAL A 1 167 ? -25.435 26.807 34.851 1.00 52.81 167 VAL A C 1
ATOM 1302 O O . VAL A 1 167 ? -25.582 26.037 35.798 1.00 52.81 167 VAL A O 1
ATOM 1305 N N . ARG A 1 168 ? -25.390 28.131 35.016 1.00 47.50 168 ARG A N 1
ATOM 1306 C CA . ARG A 1 168 ? -25.716 28.793 36.281 1.00 47.50 168 ARG A CA 1
ATOM 1307 C C . ARG A 1 168 ? -27.235 28.829 36.417 1.00 47.50 168 ARG A C 1
ATOM 1309 O O . ARG A 1 168 ? -27.892 29.654 35.790 1.00 47.50 168 ARG A O 1
ATOM 1316 N N . ASN A 1 169 ? -27.791 27.941 37.236 1.00 53.34 169 ASN A N 1
ATOM 1317 C CA . ASN A 1 169 ? -29.199 28.025 37.616 1.00 53.34 169 ASN A CA 1
ATOM 1318 C C . ASN A 1 169 ? -29.447 29.303 38.439 1.00 53.34 169 ASN A C 1
ATOM 1320 O O . ASN A 1 169 ? -28.664 29.653 39.324 1.00 53.34 169 ASN A O 1
ATOM 1324 N N . SER A 1 170 ? -30.555 29.991 38.148 1.00 59.47 170 SER A N 1
ATOM 1325 C CA . SER A 1 170 ? -30.958 31.270 38.758 1.00 59.47 170 SER A CA 1
ATOM 1326 C C . SER A 1 170 ? -31.355 31.175 40.240 1.00 59.47 170 SER A C 1
ATOM 1328 O O . SER A 1 170 ? -31.627 32.200 40.856 1.00 59.47 170 SER A O 1
ATOM 1330 N N . SER A 1 171 ? -31.419 29.980 40.828 1.00 55.50 171 SER A N 1
ATOM 1331 C CA . SER A 1 171 ? -31.949 29.784 42.181 1.00 55.50 171 SER A CA 1
ATOM 1332 C C . SER A 1 171 ? -30.899 29.793 43.293 1.00 55.50 171 SER A C 1
ATOM 1334 O O . SER A 1 171 ? -31.274 29.679 44.451 1.00 55.50 171 SER A O 1
ATOM 1336 N N . GLY A 1 172 ? -29.599 29.921 43.005 1.00 55.00 172 GLY A N 1
ATOM 1337 C CA . GLY A 1 172 ? -28.566 29.987 44.055 1.00 55.00 172 GLY A CA 1
ATOM 1338 C C . GLY A 1 172 ? -28.443 28.731 44.936 1.00 55.00 172 GLY A C 1
ATOM 1339 O O . GLY A 1 172 ? -27.626 28.713 45.851 1.00 55.00 172 GLY A O 1
ATOM 1340 N N . VAL A 1 173 ? -29.205 27.670 44.653 1.00 55.69 173 VAL A N 1
ATOM 1341 C CA . VAL A 1 173 ? -29.141 26.399 45.374 1.00 55.69 173 VAL A CA 1
ATOM 1342 C C . VAL A 1 173 ? -28.221 25.448 44.612 1.00 55.69 173 VAL A C 1
ATOM 1344 O O . VAL A 1 173 ? -28.525 25.003 43.503 1.00 55.69 173 VAL A O 1
ATOM 1347 N N . LEU A 1 174 ? -27.073 25.151 45.222 1.00 48.53 174 LEU A N 1
ATOM 1348 C CA . LEU A 1 174 ? -26.170 24.071 44.829 1.00 48.53 174 LEU A CA 1
ATOM 1349 C C . LEU A 1 174 ? -26.852 22.726 45.114 1.00 48.53 174 LEU A C 1
ATOM 1351 O O . LEU A 1 174 ? -26.638 22.117 46.158 1.00 48.53 174 LEU A O 1
ATOM 1355 N N . ASN A 1 175 ? -27.672 22.247 44.180 1.00 44.47 175 ASN A N 1
ATOM 1356 C CA . ASN A 1 175 ? -28.117 20.856 44.191 1.00 44.47 175 ASN A CA 1
ATOM 1357 C C . ASN A 1 175 ? -26.960 19.977 43.704 1.00 44.47 175 ASN A C 1
ATOM 1359 O O . ASN A 1 175 ? -26.800 19.724 42.512 1.00 44.47 175 ASN A O 1
ATOM 1363 N N . SER A 1 176 ? -26.118 19.543 44.639 1.00 54.03 176 SER A N 1
ATOM 1364 C CA . SER A 1 176 ? -25.054 18.564 44.416 1.00 54.03 176 SER A CA 1
ATOM 1365 C C . SER A 1 176 ? -25.578 17.139 44.604 1.00 54.03 176 SER A C 1
ATOM 1367 O O . SER A 1 176 ? -25.075 16.385 45.437 1.00 54.03 176 SER A O 1
ATOM 1369 N N . SER A 1 177 ? -26.617 16.759 43.869 1.00 53.56 177 SER A N 1
ATOM 1370 C CA . SER A 1 177 ? -27.068 15.371 43.850 1.00 53.56 177 SER A CA 1
ATOM 1371 C C . SER A 1 177 ? -27.804 15.043 42.558 1.00 53.56 177 SER A C 1
ATOM 1373 O O . SER A 1 177 ? -28.625 15.807 42.057 1.00 53.56 177 SER A O 1
ATOM 1375 N N . THR A 1 178 ? -27.525 13.836 42.066 1.00 45.75 178 THR A N 1
ATOM 1376 C CA . THR A 1 178 ? -28.196 13.130 40.962 1.00 45.75 178 THR A CA 1
ATOM 1377 C C . THR A 1 178 ? -27.857 13.574 39.536 1.00 45.75 178 THR A C 1
ATOM 1379 O O . THR A 1 178 ? -28.582 14.296 38.864 1.00 45.75 178 THR A O 1
ATOM 1382 N N . GLY A 1 179 ? -26.739 13.023 39.061 1.00 40.72 179 GLY A N 1
ATOM 1383 C CA . GLY A 1 179 ? -26.353 12.934 37.650 1.00 40.72 179 GLY A CA 1
ATOM 1384 C C . GLY A 1 179 ? -25.027 12.189 37.470 1.00 40.72 179 GLY A C 1
ATOM 1385 O O . GLY A 1 179 ? -24.210 12.550 36.630 1.00 40.72 179 GLY A O 1
ATOM 1386 N N . GLN A 1 180 ? -24.756 11.213 38.339 1.00 46.25 180 GLN A N 1
ATOM 1387 C CA . GLN A 1 180 ? -23.493 10.487 38.424 1.00 46.25 180 GLN A CA 1
ATOM 1388 C C . GLN A 1 180 ? -23.580 9.180 37.627 1.00 46.25 180 GLN A C 1
ATOM 1390 O O . GLN A 1 180 ? -23.612 8.111 38.215 1.00 46.25 180 GLN A O 1
ATOM 1395 N N . GLN A 1 181 ? -23.666 9.287 36.300 1.00 40.88 181 GLN A N 1
ATOM 1396 C CA . GLN A 1 181 ? -23.281 8.287 35.288 1.00 40.88 181 GLN A CA 1
ATOM 1397 C C . GLN A 1 181 ? -23.772 8.806 33.932 1.00 40.88 181 GLN A C 1
ATOM 1399 O O . GLN A 1 181 ? -24.957 9.058 33.789 1.00 40.88 181 GLN A O 1
ATOM 1404 N N . ASP A 1 182 ? -22.833 9.043 33.009 1.00 37.66 182 ASP A N 1
ATOM 1405 C CA . ASP A 1 182 ? -22.985 9.252 31.546 1.00 37.66 182 ASP A CA 1
ATOM 1406 C C . ASP A 1 182 ? -22.157 10.409 30.988 1.00 37.66 182 ASP A C 1
ATOM 1408 O O . ASP A 1 182 ? -22.009 10.543 29.773 1.00 37.66 182 ASP A O 1
ATOM 1412 N N . VAL A 1 183 ? -21.442 11.152 31.837 1.00 41.34 183 VAL A N 1
ATOM 1413 C CA . VAL A 1 183 ? -20.198 11.781 31.380 1.00 41.34 183 VAL A CA 1
ATOM 1414 C C . VAL A 1 183 ? -19.114 10.706 31.423 1.00 41.34 183 VAL A C 1
ATOM 1416 O O . VAL A 1 183 ? -18.203 10.752 32.248 1.00 41.34 183 VAL A O 1
ATOM 1419 N N . ILE A 1 184 ? -19.224 9.702 30.540 1.00 46.34 184 ILE A N 1
ATOM 1420 C CA . ILE A 1 184 ? -18.040 8.979 30.075 1.00 46.34 184 ILE A CA 1
ATOM 1421 C C . ILE A 1 184 ? -17.154 10.081 29.523 1.00 46.34 184 ILE A C 1
ATOM 1423 O O . ILE A 1 184 ? -17.405 10.640 28.454 1.00 46.34 184 ILE A O 1
ATOM 1427 N N . SER A 1 185 ? -16.189 10.482 30.342 1.00 45.94 185 SER A N 1
ATOM 1428 C CA . SER A 1 185 ? -15.218 11.483 29.990 1.00 45.94 185 SER A CA 1
ATOM 1429 C C . SER A 1 185 ? -14.608 11.035 28.672 1.00 45.94 185 SER A C 1
ATOM 1431 O O . SER A 1 185 ? -13.872 10.049 28.634 1.00 45.94 185 SER A O 1
ATOM 1433 N N . ASN A 1 186 ? -14.874 11.787 27.608 1.00 49.47 186 ASN A N 1
ATOM 1434 C CA . ASN A 1 186 ? -14.074 11.807 26.386 1.00 49.47 186 ASN A CA 1
ATOM 1435 C C . ASN A 1 186 ? -12.667 12.370 26.690 1.00 49.47 186 ASN A C 1
ATOM 1437 O O . ASN A 1 186 ? -12.133 13.188 25.946 1.00 49.47 186 ASN A O 1
ATOM 1441 N N . GLY A 1 187 ? -12.086 11.997 27.834 1.00 54.59 187 GLY A N 1
ATOM 1442 C CA . GLY A 1 187 ? -10.665 12.098 28.070 1.00 54.59 187 GLY A CA 1
ATOM 1443 C C . GLY A 1 187 ? -9.970 11.173 27.086 1.00 54.59 187 GLY A C 1
ATOM 1444 O O . GLY A 1 187 ? -10.534 10.163 26.659 1.00 54.59 187 GLY A O 1
ATOM 1445 N N . VAL A 1 188 ? -8.760 11.558 26.698 1.00 62.06 188 VAL A N 1
ATOM 1446 C CA . VAL A 1 188 ? -7.865 10.730 25.891 1.00 62.06 188 VAL A CA 1
ATOM 1447 C C . VAL A 1 188 ? -7.918 9.294 26.411 1.00 62.06 188 VAL A C 1
ATOM 1449 O O . VAL A 1 188 ? -7.572 9.047 27.569 1.00 62.06 188 VAL A O 1
ATOM 1452 N N . LYS A 1 189 ? -8.375 8.348 25.582 1.00 81.81 189 LYS A N 1
ATOM 1453 C CA . LYS A 1 189 ? -8.352 6.943 25.982 1.00 81.81 189 LYS A CA 1
ATOM 1454 C C . LYS A 1 189 ? -6.878 6.558 26.110 1.00 81.81 189 LYS A C 1
ATOM 1456 O O . LYS A 1 189 ? -6.113 6.835 25.186 1.00 81.81 189 LYS A O 1
ATOM 1461 N N . PRO A 1 190 ? -6.450 5.910 27.207 1.00 87.75 190 PRO A N 1
ATOM 1462 C CA . PRO A 1 190 ? -5.050 5.517 27.377 1.00 87.75 190 PRO A CA 1
ATOM 1463 C C . PRO A 1 190 ? -4.555 4.659 26.203 1.00 87.75 190 PRO A C 1
ATOM 1465 O O . PRO A 1 190 ? -3.403 4.769 25.800 1.00 87.75 190 PRO A O 1
ATOM 1468 N N . LEU A 1 191 ? -5.457 3.884 25.590 1.00 89.25 191 LEU A N 1
ATOM 1469 C CA . LEU A 1 191 ? -5.198 3.129 24.369 1.00 89.25 191 LEU A CA 1
ATOM 1470 C C . LEU A 1 191 ? -4.761 4.014 23.188 1.00 89.25 191 LEU A C 1
ATOM 1472 O O . LEU A 1 191 ? -3.820 3.645 22.496 1.00 89.25 191 LEU A O 1
ATOM 1476 N N . ASP A 1 192 ? -5.393 5.172 22.969 1.00 90.00 192 ASP A N 1
ATOM 1477 C CA . ASP A 1 192 ? -5.063 6.073 21.852 1.00 90.00 192 ASP A CA 1
ATOM 1478 C C . ASP A 1 192 ? -3.675 6.698 22.049 1.00 90.00 192 ASP A C 1
ATOM 1480 O O . ASP A 1 192 ? -2.917 6.865 21.096 1.00 90.00 192 ASP A O 1
ATOM 1484 N N . MET A 1 193 ? -3.306 6.985 23.301 1.00 92.38 193 MET A N 1
ATOM 1485 C CA . MET A 1 193 ? -1.966 7.463 23.645 1.00 92.38 193 MET A CA 1
ATOM 1486 C C . MET A 1 193 ? -0.906 6.379 23.415 1.00 92.38 193 MET A C 1
ATOM 1488 O O . MET A 1 193 ? 0.129 6.655 22.812 1.00 92.38 193 MET A O 1
ATOM 1492 N N . VAL A 1 194 ? -1.172 5.143 23.851 1.00 95.12 194 VAL A N 1
ATOM 1493 C CA . VAL A 1 194 ? -0.281 3.994 23.616 1.00 95.12 194 VAL A CA 1
ATOM 1494 C C . VAL A 1 194 ? -0.121 3.731 22.118 1.00 95.12 194 VAL A C 1
ATOM 1496 O O . VAL A 1 194 ? 1.006 3.604 21.640 1.00 95.12 194 VAL A O 1
ATOM 1499 N N . LEU A 1 195 ? -1.227 3.715 21.369 1.00 95.75 195 LEU A N 1
ATOM 1500 C CA . LEU A 1 195 ? -1.224 3.550 19.918 1.00 95.75 195 LEU A CA 1
ATOM 1501 C C . LEU A 1 195 ? -0.399 4.645 19.238 1.00 95.75 195 LEU A C 1
ATOM 1503 O O . LEU A 1 195 ? 0.420 4.325 18.377 1.00 95.75 195 LEU A O 1
ATOM 1507 N N . PHE A 1 196 ? -0.578 5.909 19.639 1.00 96.56 196 PHE A N 1
ATOM 1508 C CA . PHE A 1 196 ? 0.191 7.028 19.101 1.00 96.56 196 PHE A CA 1
ATOM 1509 C C . PHE A 1 196 ? 1.686 6.857 19.361 1.00 96.56 196 PHE A C 1
ATOM 1511 O O . PHE A 1 196 ? 2.458 6.884 18.410 1.00 96.56 196 PHE A O 1
ATOM 1518 N N . ILE A 1 197 ? 2.092 6.642 20.617 1.00 97.31 197 ILE A N 1
ATOM 1519 C CA . ILE A 1 197 ? 3.508 6.530 20.994 1.00 97.31 197 ILE A CA 1
ATOM 1520 C C . ILE A 1 197 ? 4.172 5.379 20.232 1.00 97.31 197 ILE A C 1
ATOM 1522 O O . ILE A 1 197 ? 5.191 5.585 19.579 1.00 97.31 197 ILE A O 1
ATOM 1526 N N . ILE A 1 198 ? 3.572 4.187 20.261 1.00 97.75 198 ILE A N 1
ATOM 1527 C CA . ILE A 1 198 ? 4.140 2.995 19.621 1.00 97.75 198 ILE A CA 1
ATOM 1528 C C . ILE A 1 198 ? 4.209 3.167 18.099 1.00 97.75 198 ILE A C 1
ATOM 1530 O O . ILE A 1 198 ? 5.261 2.929 17.503 1.00 97.75 198 ILE A O 1
ATOM 1534 N N . SER A 1 199 ? 3.118 3.612 17.468 1.00 97.56 199 SER A N 1
ATOM 1535 C CA . SER A 1 199 ? 3.066 3.754 16.006 1.00 97.56 199 SER A CA 1
ATOM 1536 C C . SER A 1 199 ? 3.977 4.878 15.522 1.00 97.56 199 SER A C 1
ATOM 1538 O O . SER A 1 199 ? 4.686 4.705 14.535 1.00 97.56 199 SER A O 1
ATOM 1540 N N . PHE A 1 200 ? 4.022 6.008 16.234 1.00 97.75 200 PHE A N 1
ATOM 1541 C CA . PHE A 1 200 ? 4.902 7.126 15.902 1.00 97.75 200 PHE A CA 1
ATOM 1542 C C . PHE A 1 200 ? 6.373 6.737 16.041 1.00 97.75 200 PHE A C 1
ATOM 1544 O O . PHE A 1 200 ? 7.148 6.964 15.114 1.00 97.75 200 PHE A O 1
ATOM 1551 N N . SER A 1 201 ? 6.764 6.109 17.155 1.00 97.44 201 SER A N 1
ATOM 1552 C CA . SER A 1 201 ? 8.141 5.650 17.348 1.00 97.44 201 SER A CA 1
ATOM 1553 C C . SER A 1 201 ? 8.543 4.609 16.303 1.00 97.44 201 SER A C 1
ATOM 1555 O O . SER A 1 201 ? 9.614 4.731 15.711 1.00 97.44 201 SER A O 1
ATOM 1557 N N . GLY A 1 202 ? 7.684 3.628 16.012 1.00 96.25 202 GLY A N 1
ATOM 1558 C CA . GLY A 1 202 ? 7.949 2.632 14.971 1.00 96.25 202 GLY A CA 1
ATOM 1559 C C . GLY A 1 202 ? 8.059 3.245 13.567 1.00 96.25 202 GLY A C 1
ATOM 1560 O O . GLY A 1 202 ? 9.001 2.935 12.835 1.00 96.25 202 GLY A O 1
ATOM 1561 N N . ALA A 1 203 ? 7.164 4.171 13.206 1.00 96.19 203 ALA A N 1
ATOM 1562 C CA . ALA A 1 203 ? 7.216 4.905 11.938 1.00 96.19 203 ALA A CA 1
ATOM 1563 C C . ALA A 1 203 ? 8.473 5.788 11.827 1.00 96.19 203 ALA A C 1
ATOM 1565 O O . ALA A 1 203 ? 9.107 5.842 10.776 1.00 96.19 203 ALA A O 1
ATOM 1566 N N . ALA A 1 204 ? 8.873 6.450 12.915 1.00 95.69 204 ALA A N 1
ATOM 1567 C CA . ALA A 1 204 ? 10.077 7.275 12.950 1.00 95.69 204 ALA A CA 1
ATOM 1568 C C . ALA A 1 204 ? 11.352 6.433 12.794 1.00 95.69 204 ALA A C 1
ATOM 1570 O O . ALA A 1 204 ? 12.236 6.803 12.024 1.00 95.69 204 ALA A O 1
ATOM 1571 N N . LEU A 1 205 ? 11.440 5.283 13.472 1.00 94.00 205 LEU A N 1
ATOM 1572 C CA . LEU A 1 205 ? 12.588 4.376 13.365 1.00 94.00 205 LEU A CA 1
ATOM 1573 C C . LEU A 1 205 ? 12.702 3.743 11.978 1.00 94.00 205 LEU A C 1
ATOM 1575 O O . LEU A 1 205 ? 13.794 3.682 11.413 1.00 94.00 205 LEU A O 1
ATOM 1579 N N . THR A 1 206 ? 11.583 3.297 11.410 1.00 92.88 206 THR A N 1
ATOM 1580 C CA . THR A 1 206 ? 11.552 2.741 10.048 1.00 92.88 206 THR A CA 1
ATOM 1581 C C . THR A 1 206 ? 11.863 3.807 9.008 1.00 92.88 206 THR A C 1
ATOM 1583 O O . THR A 1 206 ? 12.709 3.577 8.147 1.00 92.88 206 THR A O 1
ATOM 1586 N N . GLY A 1 207 ? 11.279 5.001 9.136 1.00 92.12 207 GLY A N 1
ATOM 1587 C CA . GLY A 1 207 ? 11.607 6.158 8.304 1.00 92.12 207 GLY A CA 1
ATOM 1588 C C . GLY A 1 207 ? 13.088 6.533 8.386 1.00 92.12 207 GLY A C 1
ATOM 1589 O O . GLY A 1 207 ? 13.733 6.715 7.357 1.00 92.12 207 GLY A O 1
ATOM 1590 N N . TYR A 1 208 ? 13.666 6.563 9.589 1.00 90.69 208 TYR A N 1
ATOM 1591 C CA . TYR A 1 208 ? 15.102 6.771 9.773 1.00 90.69 208 TYR A CA 1
ATOM 1592 C C . TYR A 1 208 ? 15.932 5.673 9.092 1.00 90.69 208 TYR A C 1
ATOM 1594 O O . TYR A 1 208 ? 16.900 5.982 8.403 1.00 90.69 208 TYR A O 1
ATOM 1602 N N . GLY A 1 209 ? 15.533 4.404 9.220 1.00 88.94 209 GLY A N 1
ATOM 1603 C CA . GLY A 1 209 ? 16.181 3.279 8.541 1.00 88.94 209 GLY A CA 1
ATOM 1604 C C . GLY A 1 209 ? 16.163 3.397 7.014 1.00 88.94 209 GLY A C 1
ATOM 1605 O O . GLY A 1 209 ? 17.172 3.117 6.371 1.00 88.94 209 GLY A O 1
ATOM 1606 N N . LEU A 1 210 ? 15.058 3.876 6.439 1.00 90.00 210 LEU A N 1
ATOM 1607 C CA . LEU A 1 210 ? 14.917 4.109 4.995 1.00 90.00 210 LEU A CA 1
ATOM 1608 C C . LEU A 1 210 ? 15.771 5.281 4.483 1.00 90.00 210 LEU A C 1
ATOM 1610 O O . LEU A 1 210 ? 16.183 5.285 3.322 1.00 90.00 210 LEU A O 1
ATOM 1614 N N . LEU A 1 211 ? 16.014 6.280 5.336 1.00 87.56 211 LEU A N 1
ATOM 1615 C CA . LEU A 1 211 ? 16.813 7.470 5.022 1.00 87.56 211 LEU A CA 1
ATOM 1616 C C . LEU A 1 211 ? 18.300 7.308 5.367 1.00 87.56 211 LEU A C 1
ATOM 1618 O O . LEU A 1 211 ? 19.116 8.150 4.987 1.00 87.56 211 LEU A O 1
ATOM 1622 N N . LYS A 1 212 ? 18.665 6.253 6.101 1.00 85.06 212 LYS A N 1
ATOM 1623 C CA . LYS A 1 212 ? 20.041 6.013 6.526 1.00 85.06 212 LYS A CA 1
ATOM 1624 C C . LYS A 1 212 ? 20.940 5.737 5.305 1.00 85.06 212 LYS A C 1
ATOM 1626 O O . LYS A 1 212 ? 20.596 4.895 4.473 1.00 85.06 212 LYS A O 1
ATOM 1631 N N . PRO A 1 213 ? 22.122 6.379 5.214 1.00 67.62 213 PRO A N 1
ATOM 1632 C CA . PRO A 1 213 ? 23.074 6.117 4.138 1.00 67.62 213 PRO A CA 1
ATOM 1633 C C . PRO A 1 213 ? 23.465 4.633 4.091 1.00 67.62 213 PRO A C 1
ATOM 1635 O O . PRO A 1 213 ? 23.935 4.082 5.089 1.00 67.62 213 PRO A O 1
ATOM 1638 N N . GLY A 1 214 ? 23.264 3.990 2.938 1.00 67.62 214 GLY A N 1
ATOM 1639 C CA . GLY A 1 214 ? 23.615 2.581 2.701 1.00 67.62 214 GLY A CA 1
ATOM 1640 C C . GLY A 1 214 ? 22.440 1.594 2.728 1.00 67.62 214 GLY A C 1
ATOM 1641 O O . GLY A 1 214 ? 22.594 0.473 2.254 1.00 67.62 214 GLY A O 1
ATOM 1642 N N . THR A 1 215 ? 21.259 2.005 3.199 1.00 66.25 215 THR A N 1
ATOM 1643 C CA . THR A 1 215 ? 19.997 1.233 3.120 1.00 66.25 215 THR A CA 1
ATOM 1644 C C . THR A 1 215 ? 18.961 1.925 2.233 1.00 66.25 215 THR A C 1
ATOM 1646 O O . THR A 1 215 ? 17.761 1.743 2.419 1.00 66.25 215 THR A O 1
ATOM 1649 N N . ASN A 1 216 ? 19.448 2.737 1.285 1.00 63.69 216 ASN A N 1
ATOM 1650 C CA . ASN A 1 216 ? 18.680 3.690 0.489 1.00 63.69 216 ASN A CA 1
ATOM 1651 C C . ASN A 1 216 ? 17.335 3.108 0.036 1.00 63.69 216 ASN A C 1
ATOM 1653 O O . ASN A 1 216 ? 17.285 2.078 -0.635 1.00 63.69 216 ASN A O 1
ATOM 1657 N N . LEU A 1 217 ? 16.244 3.806 0.355 1.00 81.56 217 LEU A N 1
ATOM 1658 C CA . LEU A 1 217 ? 14.954 3.583 -0.286 1.00 81.56 217 LEU A CA 1
ATOM 1659 C C . LEU A 1 217 ? 15.090 3.857 -1.793 1.00 81.56 217 LEU A C 1
ATOM 1661 O O . LEU A 1 217 ? 15.025 5.001 -2.249 1.00 81.56 217 LEU A O 1
ATOM 1665 N N . LEU A 1 218 ? 15.306 2.795 -2.567 1.00 86.69 218 LEU A N 1
ATOM 1666 C CA . LEU A 1 218 ? 15.463 2.865 -4.014 1.00 86.69 218 LEU A CA 1
ATOM 1667 C C . LEU A 1 218 ? 14.085 2.850 -4.669 1.00 86.69 218 LEU A C 1
ATOM 1669 O O . LEU A 1 218 ? 13.450 1.811 -4.825 1.00 86.69 218 LEU A O 1
ATOM 1673 N N . LEU A 1 219 ? 13.628 4.034 -5.056 1.00 90.94 219 LEU A N 1
ATOM 1674 C CA . LEU A 1 219 ? 12.390 4.229 -5.796 1.00 90.94 219 LEU A CA 1
ATOM 1675 C C . LEU A 1 219 ? 12.713 4.770 -7.189 1.00 90.94 219 LEU A C 1
ATOM 1677 O O . LEU A 1 219 ? 13.617 5.605 -7.317 1.00 90.94 219 LEU A O 1
ATOM 1681 N N . PRO A 1 220 ? 11.951 4.384 -8.226 1.00 92.81 220 PRO A N 1
ATOM 1682 C CA . PRO A 1 220 ? 12.166 4.928 -9.556 1.00 92.81 220 PRO A CA 1
ATOM 1683 C C . PRO A 1 220 ? 11.974 6.454 -9.552 1.00 92.81 220 PRO A C 1
ATOM 1685 O O . PRO A 1 220 ? 11.118 6.976 -8.825 1.00 92.81 220 PRO A O 1
ATOM 1688 N N . PRO A 1 221 ? 12.717 7.202 -10.385 1.00 93.81 221 PRO A N 1
ATOM 1689 C CA . PRO A 1 221 ? 12.440 8.615 -10.605 1.00 93.81 221 PRO A CA 1
ATOM 1690 C C . PRO A 1 221 ? 10.993 8.823 -11.067 1.00 93.81 221 PRO A C 1
ATOM 1692 O O . PRO A 1 221 ? 10.505 8.107 -11.948 1.00 93.81 221 PRO A O 1
ATOM 1695 N N . PHE A 1 222 ? 10.322 9.843 -10.523 1.00 95.00 222 PHE A N 1
ATOM 1696 C CA . PHE A 1 222 ? 8.931 10.153 -10.876 1.00 95.00 222 PHE A CA 1
ATOM 1697 C C . PHE A 1 222 ? 8.756 10.350 -12.388 1.00 95.00 222 PHE A C 1
ATOM 1699 O O . PHE A 1 222 ? 7.825 9.809 -12.974 1.00 95.00 222 PHE A O 1
ATOM 1706 N N . ARG A 1 223 ? 9.706 11.036 -13.038 1.00 95.75 223 ARG A N 1
ATOM 1707 C CA . ARG A 1 223 ? 9.709 11.259 -14.492 1.00 95.75 223 ARG A CA 1
ATOM 1708 C C . ARG A 1 223 ? 9.635 9.954 -15.291 1.00 95.75 223 ARG A C 1
ATOM 1710 O O . ARG A 1 223 ? 8.820 9.856 -16.196 1.00 95.75 223 ARG A O 1
ATOM 1717 N N . LEU A 1 224 ? 10.443 8.950 -14.940 1.00 96.25 224 LEU A N 1
ATOM 1718 C CA . LEU A 1 224 ? 10.438 7.660 -15.643 1.00 96.25 224 LEU A CA 1
ATOM 1719 C C . LEU A 1 224 ? 9.171 6.854 -15.354 1.00 96.25 224 LEU A C 1
ATOM 1721 O O . LEU A 1 224 ? 8.664 6.178 -16.239 1.00 96.25 224 LEU A O 1
ATOM 1725 N N . SER A 1 225 ? 8.624 6.966 -14.142 1.00 96.88 225 SER A N 1
ATOM 1726 C CA . SER A 1 225 ? 7.332 6.359 -13.796 1.00 96.88 225 SER A CA 1
ATOM 1727 C C . SER A 1 225 ? 6.171 6.980 -14.576 1.00 96.88 225 SER A C 1
ATOM 1729 O O . SER A 1 225 ? 5.282 6.271 -15.036 1.00 96.88 225 SER A O 1
ATOM 1731 N N . TRP A 1 226 ? 6.199 8.301 -14.764 1.00 96.88 226 TRP A N 1
ATOM 1732 C CA . TRP A 1 226 ? 5.255 9.017 -15.617 1.00 96.88 226 TRP A CA 1
ATOM 1733 C C . TRP A 1 226 ? 5.413 8.622 -17.088 1.00 96.88 226 TRP A C 1
ATOM 1735 O O . TRP A 1 226 ? 4.423 8.326 -17.748 1.00 96.88 226 TRP A O 1
ATOM 1745 N N . TYR A 1 227 ? 6.646 8.555 -17.601 1.00 97.06 227 TYR A N 1
ATOM 1746 C CA . TYR A 1 227 ? 6.897 8.119 -18.977 1.00 97.06 227 TYR A CA 1
ATOM 1747 C C . TYR A 1 227 ? 6.461 6.678 -19.217 1.00 97.06 227 TYR A C 1
ATOM 1749 O O . TYR A 1 227 ? 5.837 6.424 -20.238 1.00 97.06 227 TYR A O 1
ATOM 1757 N N . ALA A 1 228 ? 6.694 5.765 -18.271 1.00 97.25 228 ALA A N 1
ATOM 1758 C CA . ALA A 1 228 ? 6.172 4.403 -18.344 1.00 97.25 228 ALA A CA 1
ATOM 1759 C C . ALA A 1 228 ? 4.643 4.387 -18.488 1.00 97.25 228 ALA A C 1
ATOM 1761 O O . ALA A 1 228 ? 4.120 3.661 -19.329 1.00 97.25 228 ALA A O 1
ATOM 1762 N N . ALA A 1 229 ? 3.941 5.226 -17.721 1.00 97.19 229 ALA A N 1
ATOM 1763 C CA . ALA A 1 229 ? 2.489 5.342 -17.789 1.00 97.19 229 ALA A CA 1
ATOM 1764 C C . ALA A 1 229 ? 2.002 5.949 -19.116 1.00 97.19 229 ALA A C 1
ATOM 1766 O O . ALA A 1 229 ? 1.043 5.461 -19.699 1.00 97.19 229 ALA A O 1
ATOM 1767 N N . VAL A 1 230 ? 2.665 6.987 -19.630 1.00 97.12 230 VAL A N 1
ATOM 1768 C CA . VAL A 1 230 ? 2.306 7.598 -20.924 1.00 97.12 230 VAL A CA 1
ATOM 1769 C C . VAL A 1 230 ? 2.631 6.667 -22.095 1.00 97.12 230 VAL A C 1
ATOM 1771 O O . VAL A 1 230 ? 1.901 6.647 -23.083 1.00 97.12 230 VAL A O 1
ATOM 1774 N N . GLU A 1 231 ? 3.682 5.855 -21.988 1.00 96.69 231 GLU A N 1
ATOM 1775 C CA . GLU A 1 231 ? 4.057 4.884 -23.019 1.00 96.69 231 GLU A CA 1
ATOM 1776 C C . GLU A 1 231 ? 2.947 3.852 -23.263 1.00 96.69 231 GLU A C 1
ATOM 1778 O O . GLU A 1 231 ? 2.745 3.426 -24.401 1.00 96.69 231 GLU A O 1
ATOM 1783 N N . THR A 1 232 ? 2.169 3.500 -22.231 1.00 96.00 232 THR A N 1
ATOM 1784 C CA . THR A 1 232 ? 1.048 2.554 -22.371 1.00 96.00 232 THR A CA 1
ATOM 1785 C C . THR A 1 232 ? -0.056 3.089 -23.278 1.00 96.00 232 THR A C 1
ATOM 1787 O O . THR A 1 232 ? -0.732 2.300 -23.935 1.00 96.00 232 THR A O 1
ATOM 1790 N N . LEU A 1 233 ? -0.196 4.413 -23.397 1.00 96.88 233 LEU A N 1
ATOM 1791 C CA . LEU A 1 233 ? -1.216 5.056 -24.225 1.00 96.88 233 LEU A CA 1
ATOM 1792 C C . LEU A 1 233 ? -0.940 4.951 -25.731 1.00 96.88 233 LEU A C 1
ATOM 1794 O O . LEU A 1 233 ? -1.842 5.200 -26.529 1.00 96.88 233 LEU A O 1
ATOM 1798 N N . LYS A 1 234 ? 0.281 4.586 -26.141 1.00 96.44 234 LYS A N 1
ATOM 1799 C CA . LYS A 1 234 ? 0.658 4.526 -27.564 1.00 96.44 234 LYS A CA 1
ATOM 1800 C C . LYS A 1 234 ? 0.037 3.351 -28.317 1.00 96.44 234 LYS A C 1
ATOM 1802 O O . LYS A 1 234 ? -0.114 3.428 -29.533 1.00 96.44 234 LYS A O 1
ATOM 1807 N N . ASN A 1 235 ? -0.301 2.264 -27.627 1.00 95.62 235 ASN A N 1
ATOM 1808 C CA . ASN A 1 235 ? -0.984 1.117 -28.217 1.00 95.62 235 ASN A CA 1
ATOM 1809 C C . ASN A 1 235 ? -2.372 0.974 -27.570 1.00 95.62 235 ASN A C 1
ATOM 1811 O O . ASN A 1 235 ? -2.468 1.018 -26.347 1.00 95.62 235 ASN A O 1
ATOM 1815 N N . PRO A 1 236 ? -3.454 0.795 -28.352 1.00 95.81 236 PRO A N 1
ATOM 1816 C CA . PRO A 1 236 ? -4.817 0.795 -27.818 1.00 95.81 236 PRO A CA 1
ATOM 1817 C C . PRO A 1 236 ? -5.067 -0.321 -26.796 1.00 95.81 236 PRO A C 1
ATOM 1819 O O . PRO A 1 236 ? -5.787 -0.105 -25.823 1.00 95.81 236 PRO A O 1
ATOM 1822 N N . LEU A 1 237 ? -4.453 -1.496 -26.970 1.00 94.56 237 LEU A N 1
ATOM 1823 C CA . LEU A 1 237 ? -4.607 -2.611 -26.036 1.00 94.56 237 LEU A CA 1
ATOM 1824 C C . LEU A 1 237 ? -3.941 -2.279 -24.696 1.00 94.56 237 LEU A C 1
ATOM 1826 O O . LEU A 1 237 ? -4.577 -2.405 -23.649 1.00 94.56 237 LEU A O 1
ATOM 1830 N N . SER A 1 238 ? -2.701 -1.779 -24.724 1.00 94.38 238 SER A N 1
ATOM 1831 C CA . SER A 1 238 ? -2.010 -1.354 -23.500 1.00 94.38 238 SER A CA 1
ATOM 1832 C C . SER A 1 238 ? -2.598 -0.084 -22.890 1.00 94.38 238 SER A C 1
ATOM 1834 O O . SER A 1 238 ? -2.496 0.105 -21.685 1.00 94.38 238 SER A O 1
ATOM 1836 N N . ALA A 1 239 ? -3.253 0.770 -23.675 1.00 96.62 239 ALA A N 1
ATOM 1837 C CA . ALA A 1 239 ? -3.928 1.950 -23.154 1.00 96.62 239 ALA A CA 1
ATOM 1838 C C . ALA A 1 239 ? -5.124 1.537 -22.287 1.00 96.62 239 ALA A C 1
ATOM 1840 O O . ALA A 1 239 ? -5.327 2.070 -21.196 1.00 96.62 239 ALA A O 1
ATOM 1841 N N . LEU A 1 240 ? -5.903 0.554 -22.748 1.00 96.31 240 LEU A N 1
ATOM 1842 C CA . LEU A 1 240 ? -7.091 0.081 -22.040 1.00 96.31 240 LEU A CA 1
ATOM 1843 C C . LEU A 1 240 ? -6.749 -0.825 -20.854 1.00 96.31 240 LEU A C 1
ATOM 1845 O O . LEU A 1 240 ? -7.302 -0.622 -19.773 1.00 96.31 240 LEU A O 1
ATOM 1849 N N . PHE A 1 241 ? -5.838 -1.784 -21.045 1.00 96.31 241 PHE A N 1
ATOM 1850 C CA . PHE A 1 241 ? -5.564 -2.862 -20.082 1.00 96.31 241 PHE A CA 1
ATOM 1851 C C . PHE A 1 241 ? -4.174 -2.803 -19.443 1.00 96.31 241 PHE A C 1
ATOM 1853 O O . PHE A 1 241 ? -3.840 -3.651 -18.618 1.00 96.31 241 PHE A O 1
ATOM 1860 N N . GLY A 1 242 ? -3.364 -1.808 -19.797 1.00 96.56 242 GLY A N 1
ATOM 1861 C CA . GLY A 1 242 ? -2.003 -1.652 -19.298 1.00 96.56 242 GLY A CA 1
ATOM 1862 C C . GLY A 1 242 ? -1.029 -2.642 -19.926 1.00 96.56 242 GLY A C 1
ATOM 1863 O O . GLY A 1 242 ? -1.363 -3.410 -20.833 1.00 96.56 242 GLY A O 1
ATOM 1864 N N . VAL A 1 243 ? 0.206 -2.627 -19.429 1.00 96.25 243 VAL A N 1
ATOM 1865 C CA . VAL A 1 243 ? 1.275 -3.539 -19.876 1.00 96.25 243 VAL A CA 1
ATOM 1866 C C . VAL A 1 243 ? 1.194 -4.930 -19.239 1.00 96.25 243 VAL A C 1
ATOM 1868 O O . VAL A 1 243 ? 2.053 -5.770 -19.507 1.00 96.25 243 VAL A O 1
ATOM 1871 N N . GLY A 1 244 ? 0.172 -5.178 -18.416 1.00 95.56 244 GLY A N 1
ATOM 1872 C CA . GLY A 1 244 ? 0.004 -6.400 -17.641 1.00 95.56 244 GLY A CA 1
ATOM 1873 C C . GLY A 1 244 ? 0.453 -6.224 -16.193 1.00 95.56 244 GLY A C 1
ATOM 1874 O O . GLY A 1 244 ? 1.458 -5.567 -15.919 1.00 95.56 244 GLY A O 1
ATOM 1875 N N . VAL A 1 245 ? -0.288 -6.847 -15.277 1.00 94.50 245 VAL A N 1
ATOM 1876 C CA . VAL A 1 245 ? 0.091 -6.971 -13.861 1.00 94.50 245 VAL A CA 1
ATOM 1877 C C . VAL A 1 245 ? 1.449 -7.664 -13.733 1.00 94.50 245 VAL A C 1
ATOM 1879 O O . VAL A 1 245 ? 1.709 -8.645 -14.440 1.00 94.50 245 VAL A O 1
ATOM 1882 N N . ASP A 1 246 ? 2.281 -7.157 -12.821 1.00 93.69 246 ASP A N 1
ATOM 1883 C CA . ASP A 1 246 ? 3.655 -7.612 -12.556 1.00 93.69 246 ASP A CA 1
ATOM 1884 C C . ASP A 1 246 ? 4.617 -7.454 -13.746 1.00 93.69 246 ASP A C 1
ATOM 1886 O O . ASP A 1 246 ? 5.560 -8.226 -13.929 1.00 93.69 246 ASP A O 1
ATOM 1890 N N . ASN A 1 247 ? 4.368 -6.453 -14.593 1.00 95.19 247 ASN A N 1
ATOM 1891 C CA . ASN A 1 247 ? 5.176 -6.186 -15.783 1.00 95.19 247 ASN A CA 1
ATOM 1892 C C . ASN A 1 247 ? 5.736 -4.754 -15.822 1.00 95.19 247 ASN A C 1
ATOM 1894 O O . ASN A 1 247 ? 6.297 -4.326 -16.839 1.00 95.19 247 ASN A O 1
ATOM 1898 N N . PHE A 1 248 ? 5.648 -4.009 -14.711 1.00 96.06 248 PHE A N 1
ATOM 1899 C CA . PHE A 1 248 ? 6.215 -2.662 -14.620 1.00 96.06 248 PHE A CA 1
ATOM 1900 C C . PHE A 1 248 ? 7.728 -2.620 -14.925 1.00 96.06 248 PHE A C 1
ATOM 1902 O O . PHE A 1 248 ? 8.205 -1.699 -15.589 1.00 96.06 248 PHE A O 1
ATOM 1909 N N . ALA A 1 249 ? 8.491 -3.642 -14.528 1.00 95.69 249 ALA A N 1
ATOM 1910 C CA . ALA A 1 249 ? 9.922 -3.723 -14.833 1.00 95.69 249 ALA A CA 1
ATOM 1911 C C . ALA A 1 249 ? 10.214 -3.720 -16.341 1.00 95.69 249 ALA A C 1
ATOM 1913 O O . ALA A 1 249 ? 11.151 -3.058 -16.799 1.00 95.69 249 ALA A O 1
ATOM 1914 N N . SER A 1 250 ? 9.379 -4.396 -17.135 1.00 94.88 250 SER A N 1
ATOM 1915 C CA . SER A 1 250 ? 9.538 -4.446 -18.590 1.00 94.88 250 SER A CA 1
ATOM 1916 C C . SER A 1 250 ? 9.326 -3.075 -19.224 1.00 94.88 250 SER A C 1
ATOM 1918 O O . SER A 1 250 ? 10.136 -2.642 -20.041 1.00 94.88 250 SER A O 1
ATOM 1920 N N . ILE A 1 251 ? 8.289 -2.339 -18.821 1.00 96.19 251 ILE A N 1
ATOM 1921 C CA . ILE A 1 251 ? 8.058 -0.998 -19.368 1.00 96.19 251 ILE A CA 1
ATOM 1922 C C . ILE A 1 251 ? 9.094 0.010 -18.859 1.00 96.19 251 ILE A C 1
ATOM 1924 O O . ILE A 1 251 ? 9.547 0.845 -19.639 1.00 96.19 251 ILE A O 1
ATOM 1928 N N . PHE A 1 252 ? 9.556 -0.118 -17.609 1.00 96.75 252 PHE A N 1
ATOM 1929 C CA . PHE A 1 252 ? 10.619 0.729 -17.066 1.00 96.75 252 PHE A CA 1
ATOM 1930 C C . PHE A 1 252 ? 11.903 0.627 -17.899 1.00 96.75 252 PHE A C 1
ATOM 1932 O O . PHE A 1 252 ? 12.488 1.647 -18.257 1.00 96.75 252 PHE A O 1
ATOM 1939 N N . THR A 1 253 ? 12.320 -0.592 -18.261 1.00 94.88 253 THR A N 1
ATOM 1940 C CA . THR A 1 253 ? 13.528 -0.791 -19.085 1.00 94.88 253 THR A CA 1
ATOM 1941 C C . THR A 1 253 ? 13.413 -0.171 -20.478 1.00 94.88 253 THR A C 1
ATOM 1943 O O . THR A 1 253 ? 14.421 0.286 -21.010 1.00 94.88 253 THR A O 1
ATOM 1946 N N . ARG A 1 254 ? 12.200 -0.092 -21.045 1.00 94.25 254 ARG A N 1
ATOM 1947 C CA . ARG A 1 254 ? 11.943 0.537 -22.353 1.00 94.25 254 ARG A CA 1
ATOM 1948 C C . ARG A 1 254 ? 11.997 2.060 -22.308 1.00 94.25 254 ARG A C 1
ATOM 1950 O O . ARG A 1 254 ? 12.466 2.670 -23.260 1.00 94.25 254 ARG A O 1
ATOM 1957 N N . VAL A 1 255 ? 11.508 2.669 -21.227 1.00 96.00 255 VAL A N 1
ATOM 1958 C CA . VAL A 1 255 ? 11.467 4.139 -21.086 1.00 96.00 255 VAL A CA 1
ATOM 1959 C C . VAL A 1 255 ? 12.730 4.726 -20.459 1.00 96.00 255 VAL A C 1
ATOM 1961 O O . VAL A 1 255 ? 12.854 5.946 -20.343 1.00 96.00 255 VAL A O 1
ATOM 1964 N N . LYS A 1 256 ? 13.662 3.871 -20.028 1.00 93.94 256 LYS A N 1
ATOM 1965 C CA . LYS A 1 256 ? 14.951 4.275 -19.474 1.00 93.94 256 LYS A CA 1
ATOM 1966 C C . LYS A 1 256 ? 15.751 5.045 -20.525 1.00 93.94 256 LYS A C 1
ATOM 1968 O O . LYS A 1 256 ? 16.045 4.523 -21.596 1.00 93.94 256 LYS A O 1
ATOM 1973 N N . ASP A 1 257 ? 16.127 6.277 -20.204 1.00 93.69 257 ASP A N 1
ATOM 1974 C CA . ASP A 1 257 ? 16.815 7.171 -21.130 1.00 93.69 257 ASP A CA 1
ATOM 1975 C C . ASP A 1 257 ? 18.303 7.355 -20.796 1.00 93.69 257 ASP A C 1
ATOM 1977 O O . ASP A 1 257 ? 18.821 6.859 -19.792 1.00 93.69 257 ASP A O 1
ATOM 1981 N N . LEU A 1 258 ? 19.006 8.091 -21.663 1.00 93.81 258 LEU A N 1
ATOM 1982 C CA . LEU A 1 258 ? 20.428 8.388 -21.490 1.00 93.81 258 LEU A CA 1
ATOM 1983 C C . LEU A 1 258 ? 20.706 9.126 -20.173 1.00 93.81 258 LEU A C 1
ATOM 1985 O O . LEU A 1 258 ? 21.673 8.802 -19.489 1.00 93.81 258 LEU A O 1
ATOM 1989 N N . ALA A 1 259 ? 19.833 10.065 -19.790 1.00 93.88 259 ALA A N 1
ATOM 1990 C CA . ALA A 1 259 ? 19.976 10.827 -18.553 1.00 93.88 259 ALA A CA 1
ATOM 1991 C C . ALA A 1 259 ? 19.946 9.921 -17.311 1.00 93.88 259 ALA A C 1
ATOM 1993 O O . ALA A 1 259 ? 20.704 10.145 -16.369 1.00 93.88 259 ALA A O 1
ATOM 1994 N N . TYR A 1 260 ? 19.117 8.871 -17.306 1.00 94.69 260 TYR A N 1
ATOM 1995 C CA . TYR A 1 260 ? 19.131 7.884 -16.228 1.00 94.69 260 TYR A CA 1
ATOM 1996 C C . TYR A 1 260 ? 20.434 7.082 -16.182 1.00 94.69 260 TYR A C 1
ATOM 1998 O O . TYR A 1 260 ? 20.991 6.889 -15.103 1.00 94.69 260 TYR A O 1
ATOM 2006 N N . ASN A 1 261 ? 20.941 6.648 -17.340 1.00 93.19 261 ASN A N 1
ATOM 2007 C CA . ASN A 1 261 ? 22.180 5.866 -17.420 1.00 93.19 261 ASN A CA 1
ATOM 2008 C C . ASN A 1 261 ? 23.432 6.669 -17.019 1.00 93.19 261 ASN A C 1
ATOM 2010 O O . ASN A 1 261 ? 24.457 6.077 -16.707 1.00 93.19 261 ASN A O 1
ATOM 2014 N N . GLN A 1 262 ? 23.354 8.000 -17.024 1.00 93.94 262 GLN A N 1
ATOM 2015 C CA . GLN A 1 262 ? 24.404 8.894 -16.522 1.00 93.94 262 GLN A CA 1
ATOM 2016 C C . GLN A 1 262 ? 24.206 9.279 -15.044 1.00 93.94 262 GLN A C 1
ATOM 2018 O O . GLN A 1 262 ? 25.055 9.948 -14.458 1.00 93.94 262 GLN A O 1
ATOM 2023 N N . GLY A 1 263 ? 23.073 8.904 -14.442 1.00 90.75 263 GLY A N 1
ATOM 2024 C CA . GLY A 1 263 ? 22.709 9.265 -13.076 1.00 90.75 263 GLY A CA 1
ATOM 2025 C C . GLY A 1 263 ? 23.233 8.283 -12.023 1.00 90.75 263 GLY A C 1
ATOM 2026 O O . GLY A 1 263 ? 23.657 7.179 -12.346 1.00 90.75 263 GLY A O 1
ATOM 2027 N N . PRO A 1 264 ? 23.124 8.619 -10.727 1.00 89.00 264 PRO A N 1
ATOM 2028 C CA . PRO A 1 264 ? 23.668 7.808 -9.630 1.00 89.00 264 PRO A CA 1
ATOM 2029 C C . PRO A 1 264 ? 22.966 6.453 -9.433 1.00 89.00 264 PRO A C 1
ATOM 2031 O O . PRO A 1 264 ? 23.453 5.621 -8.681 1.00 89.00 264 PRO A O 1
ATOM 2034 N N . MET A 1 265 ? 21.814 6.233 -10.075 1.00 88.44 265 MET A N 1
ATOM 2035 C CA . MET A 1 265 ? 21.037 4.990 -9.984 1.00 88.44 265 MET A CA 1
ATOM 2036 C C . MET A 1 265 ? 21.177 4.101 -11.230 1.00 88.44 265 MET A C 1
ATOM 2038 O O . MET A 1 265 ? 20.405 3.158 -11.371 1.00 88.44 265 MET A O 1
ATOM 2042 N N . TRP A 1 266 ? 22.125 4.387 -12.131 1.00 89.44 266 TRP A N 1
ATOM 2043 C CA . TRP A 1 266 ? 22.285 3.686 -13.414 1.00 89.44 266 TRP A CA 1
ATOM 2044 C C . TRP A 1 266 ? 22.459 2.162 -13.284 1.00 89.44 266 TRP A C 1
ATOM 2046 O O . TRP A 1 266 ? 22.052 1.420 -14.180 1.00 89.44 266 TRP A O 1
ATOM 2056 N N . GLU A 1 267 ? 23.032 1.706 -12.165 1.00 90.50 267 GLU A N 1
ATOM 2057 C CA . GLU A 1 267 ? 23.274 0.293 -11.844 1.00 90.50 267 GLU A CA 1
ATOM 2058 C C . GLU A 1 267 ? 21.974 -0.505 -11.676 1.00 90.50 267 GLU A C 1
ATOM 2060 O O . GLU A 1 267 ? 21.950 -1.724 -11.863 1.00 90.50 267 GLU A O 1
ATOM 2065 N N . ILE A 1 268 ? 20.868 0.172 -11.353 1.00 91.00 268 ILE A N 1
ATOM 2066 C CA . ILE A 1 268 ? 19.560 -0.462 -11.223 1.00 91.00 268 ILE A CA 1
ATOM 2067 C C . ILE A 1 268 ? 18.983 -0.636 -12.627 1.00 91.00 268 ILE A C 1
ATOM 2069 O O . ILE A 1 268 ? 18.493 0.298 -13.263 1.00 91.00 268 ILE A O 1
ATOM 2073 N N . SER A 1 269 ? 19.036 -1.867 -13.127 1.00 87.56 269 SER A N 1
ATOM 2074 C CA . SER A 1 269 ? 18.559 -2.196 -14.471 1.00 87.56 269 SER A CA 1
ATOM 2075 C C . SER A 1 269 ? 17.047 -2.009 -14.624 1.00 87.56 269 SER A C 1
ATOM 2077 O O . SER A 1 269 ? 16.597 -1.560 -15.681 1.00 87.56 269 SER A O 1
ATOM 2079 N N . SER A 1 270 ? 16.268 -2.310 -13.580 1.00 91.75 270 SER A N 1
ATOM 2080 C CA . SER A 1 270 ? 14.807 -2.212 -13.582 1.00 91.75 270 SER A CA 1
ATOM 2081 C C . SER A 1 270 ? 14.218 -2.040 -12.183 1.00 91.75 270 SER A C 1
ATOM 2083 O O . SER A 1 270 ? 14.747 -2.585 -11.217 1.00 91.75 270 SER A O 1
ATOM 2085 N N . PHE A 1 271 ? 13.063 -1.375 -12.095 1.00 94.00 271 PHE A N 1
ATOM 2086 C CA . PHE A 1 271 ? 12.218 -1.363 -10.897 1.00 94.00 271 PHE A CA 1
ATOM 2087 C C . PHE A 1 271 ? 10.952 -2.182 -11.133 1.00 94.00 271 PHE A C 1
ATOM 2089 O O . PHE A 1 271 ? 10.366 -2.095 -12.204 1.00 94.00 271 PHE A O 1
ATOM 2096 N N . ASN A 1 272 ? 10.495 -2.917 -10.118 1.00 92.31 272 ASN A N 1
ATOM 2097 C CA . ASN A 1 272 ? 9.254 -3.704 -10.190 1.00 92.31 272 ASN A CA 1
ATOM 2098 C C . ASN A 1 272 ? 8.002 -2.894 -9.830 1.00 92.31 272 ASN A C 1
ATOM 2100 O O . ASN A 1 272 ? 6.889 -3.330 -10.088 1.00 92.31 272 ASN A O 1
ATOM 2104 N N . LEU A 1 273 ? 8.174 -1.721 -9.223 1.00 92.62 273 LEU A N 1
ATOM 2105 C CA . LEU A 1 273 ? 7.088 -0.849 -8.794 1.00 92.62 273 LEU A CA 1
ATOM 2106 C C . LEU A 1 273 ? 7.281 0.538 -9.389 1.00 92.62 273 LEU A C 1
ATOM 2108 O O . LEU A 1 273 ? 8.414 0.981 -9.577 1.00 92.62 273 LEU A O 1
ATOM 2112 N N . SER A 1 274 ? 6.169 1.225 -9.646 1.00 95.06 274 SER A N 1
ATOM 2113 C CA . SER A 1 274 ? 6.176 2.630 -10.058 1.00 95.06 274 SER A CA 1
ATOM 2114 C C . SER A 1 274 ? 6.505 3.552 -8.885 1.00 95.06 274 SER A C 1
ATOM 2116 O O . SER A 1 274 ? 6.598 3.119 -7.741 1.00 95.06 274 SER A O 1
ATOM 2118 N N . ARG A 1 275 ? 6.674 4.852 -9.136 1.00 94.62 275 ARG A N 1
ATOM 2119 C CA . ARG A 1 275 ? 6.896 5.826 -8.058 1.00 94.62 275 ARG A CA 1
ATOM 2120 C C . ARG A 1 275 ? 5.652 6.042 -7.192 1.00 94.62 275 ARG A C 1
ATOM 2122 O O . ARG A 1 275 ? 5.796 6.397 -6.030 1.00 94.62 275 ARG A O 1
ATOM 2129 N N . SER A 1 276 ? 4.456 5.843 -7.736 1.00 94.81 276 SER A N 1
ATOM 2130 C CA . SER A 1 276 ? 3.196 6.004 -7.009 1.00 94.81 276 SER A CA 1
ATOM 2131 C C . SER A 1 276 ? 2.228 4.873 -7.317 1.00 94.81 276 SER A C 1
ATOM 2133 O O . SER A 1 276 ? 2.270 4.303 -8.410 1.00 94.81 276 SER A O 1
ATOM 2135 N N . ALA A 1 277 ? 1.332 4.566 -6.379 1.00 92.69 277 ALA A N 1
ATOM 2136 C CA . ALA A 1 277 ? 0.298 3.555 -6.584 1.00 92.69 277 ALA A CA 1
ATOM 2137 C C . ALA A 1 277 ? -0.613 3.906 -7.770 1.00 92.69 277 ALA A C 1
ATOM 2139 O O . ALA A 1 277 ? -0.927 3.038 -8.580 1.00 92.69 277 ALA A O 1
ATOM 2140 N N . VAL A 1 278 ? -0.961 5.188 -7.936 1.00 94.25 278 VAL A N 1
ATOM 2141 C CA . VAL A 1 278 ? -1.784 5.655 -9.066 1.00 94.25 278 VAL A CA 1
ATOM 2142 C C . VAL A 1 278 ? -1.099 5.381 -10.406 1.00 94.25 278 VAL A C 1
ATOM 2144 O O . VAL A 1 278 ? -1.714 4.814 -11.308 1.00 94.25 278 VAL A O 1
ATOM 2147 N N . LEU A 1 279 ? 0.183 5.743 -10.539 1.00 96.44 279 LEU A N 1
ATOM 2148 C CA . LEU A 1 279 ? 0.931 5.488 -11.772 1.00 96.44 279 LEU A CA 1
ATOM 2149 C C . LEU A 1 279 ? 1.163 3.996 -11.985 1.00 96.44 279 LEU A C 1
ATOM 2151 O O . LEU A 1 279 ? 1.163 3.548 -13.127 1.00 96.44 279 LEU A O 1
ATOM 2155 N N . HIS A 1 280 ? 1.341 3.225 -10.914 1.00 95.62 280 HIS A N 1
ATOM 2156 C CA . HIS A 1 280 ? 1.501 1.779 -11.005 1.00 95.62 280 HIS A CA 1
ATOM 2157 C C . HIS A 1 280 ? 0.240 1.113 -11.559 1.00 95.62 280 HIS A C 1
ATOM 2159 O O . HIS A 1 280 ? 0.313 0.440 -12.584 1.00 95.62 280 HIS A O 1
ATOM 2165 N N . VAL A 1 281 ? -0.923 1.390 -10.958 1.00 94.88 281 VAL A N 1
ATOM 2166 C CA . VAL A 1 281 ? -2.217 0.859 -11.410 1.00 94.88 281 VAL A CA 1
ATOM 2167 C C . VAL A 1 281 ? -2.504 1.280 -12.847 1.00 94.88 281 VAL A C 1
ATOM 2169 O O . VAL A 1 281 ? -2.906 0.448 -13.656 1.00 94.88 281 VAL A O 1
ATOM 2172 N N . PHE A 1 282 ? -2.250 2.543 -13.196 1.00 96.88 282 PHE A N 1
ATOM 2173 C CA . PHE A 1 282 ? -2.445 3.011 -14.565 1.00 96.88 282 PHE A CA 1
ATOM 2174 C C . PHE A 1 282 ? -1.514 2.304 -15.562 1.00 96.88 282 PHE A C 1
ATOM 2176 O O . PHE A 1 282 ? -1.942 1.910 -16.643 1.00 96.88 282 PHE A O 1
ATOM 2183 N N . THR A 1 283 ? -0.252 2.089 -15.196 1.00 97.25 283 THR A N 1
ATOM 2184 C CA . THR A 1 283 ? 0.716 1.434 -16.083 1.00 97.25 283 THR A CA 1
ATOM 2185 C C . THR A 1 283 ? 0.382 -0.047 -16.282 1.00 97.25 283 THR A C 1
ATOM 2187 O O . THR A 1 283 ? 0.390 -0.534 -17.411 1.00 97.25 283 THR A O 1
ATOM 2190 N N . GLU A 1 284 ? 0.061 -0.775 -15.212 1.00 96.56 284 GLU A N 1
ATOM 2191 C CA . GLU A 1 284 ? -0.151 -2.226 -15.279 1.00 96.56 284 GLU A CA 1
ATOM 2192 C C . GLU A 1 284 ? -1.563 -2.617 -15.714 1.00 96.56 284 GLU A C 1
ATOM 2194 O O . GLU A 1 284 ? -1.717 -3.577 -16.464 1.00 96.56 284 GLU A O 1
ATOM 2199 N N . SER A 1 285 ? -2.586 -1.869 -15.290 1.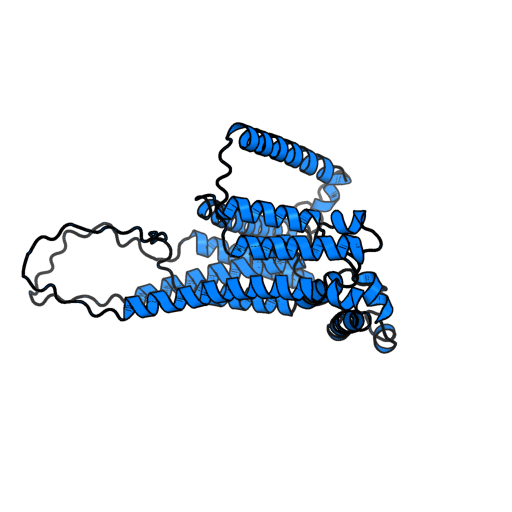00 95.81 285 SER A N 1
ATOM 2200 C CA . SER A 1 285 ? -4.004 -2.173 -15.547 1.00 95.81 285 SER A CA 1
ATOM 2201 C C . SER A 1 285 ? -4.695 -1.202 -16.516 1.00 95.81 285 SER A C 1
ATOM 2203 O O . SER A 1 285 ? -5.878 -1.375 -16.812 1.00 95.81 285 SER A O 1
ATOM 2205 N N . GLY A 1 286 ? -3.982 -0.191 -17.023 1.00 96.25 286 GLY A N 1
ATOM 2206 C CA . GLY A 1 286 ? -4.480 0.738 -18.038 1.00 96.25 286 GLY A CA 1
ATOM 2207 C C . GLY A 1 286 ? -5.546 1.705 -17.528 1.00 96.25 286 GLY A C 1
ATOM 2208 O O . GLY A 1 286 ? -5.735 1.901 -16.322 1.00 96.25 286 GLY A O 1
ATOM 2209 N N . ILE A 1 287 ? -6.258 2.327 -18.470 1.00 96.44 287 ILE A N 1
ATOM 2210 C CA . ILE A 1 287 ? -7.338 3.281 -18.182 1.00 96.44 287 ILE A CA 1
ATOM 2211 C C . ILE A 1 287 ? -8.458 2.613 -17.379 1.00 96.44 287 ILE A C 1
ATOM 2213 O O . ILE A 1 287 ? -8.978 3.236 -16.454 1.00 96.44 287 ILE A O 1
ATOM 2217 N N . PHE A 1 288 ? -8.816 1.355 -17.666 1.00 95.06 288 PHE A N 1
ATOM 2218 C CA . PHE A 1 288 ? -9.856 0.666 -16.894 1.00 95.06 288 PHE A CA 1
ATOM 2219 C C . PHE A 1 288 ? -9.454 0.481 -15.431 1.00 95.06 288 PHE A C 1
ATOM 2221 O O . PHE A 1 288 ? -10.260 0.763 -14.541 1.00 95.06 288 PHE A O 1
ATOM 2228 N N . GLY A 1 289 ? -8.200 0.100 -15.178 1.00 93.88 289 GLY A N 1
ATOM 2229 C CA . GLY A 1 289 ? -7.687 -0.042 -13.820 1.00 93.88 289 GLY A CA 1
ATOM 2230 C C . GLY A 1 289 ? -7.662 1.291 -13.086 1.00 93.88 289 GLY A C 1
ATOM 2231 O O . GLY A 1 289 ? -8.125 1.382 -11.949 1.00 93.88 289 GLY A O 1
ATOM 2232 N N . LEU A 1 290 ? -7.196 2.345 -13.761 1.00 95.19 290 LEU A N 1
ATOM 2233 C CA . LEU A 1 290 ? -7.172 3.696 -13.208 1.00 95.19 290 LEU A CA 1
ATOM 2234 C C . LEU A 1 290 ? -8.581 4.213 -12.885 1.00 95.19 290 LEU A C 1
ATOM 2236 O O . LEU A 1 290 ? -8.781 4.800 -11.823 1.00 95.19 290 LEU A O 1
ATOM 2240 N N . LEU A 1 291 ? -9.560 3.984 -13.764 1.00 95.56 291 LEU A N 1
ATOM 2241 C CA . LEU A 1 291 ? -10.953 4.373 -13.532 1.00 95.56 291 LEU A CA 1
ATOM 2242 C C . LEU A 1 291 ? -11.549 3.614 -12.347 1.00 95.56 291 LEU A C 1
ATOM 2244 O O . LEU A 1 291 ? -12.133 4.235 -11.461 1.00 95.56 291 LEU A O 1
ATOM 2248 N N . ALA A 1 292 ? -11.373 2.294 -12.298 1.00 93.25 292 ALA A N 1
ATOM 2249 C CA . ALA A 1 292 ? -11.874 1.473 -11.202 1.00 93.25 292 ALA A CA 1
ATOM 2250 C C . ALA A 1 292 ? -11.277 1.913 -9.855 1.00 93.25 292 ALA A C 1
ATOM 2252 O O . ALA A 1 292 ? -12.006 2.163 -8.892 1.00 93.25 292 ALA A O 1
ATOM 2253 N N . PHE A 1 293 ? -9.958 2.106 -9.818 1.00 91.38 293 PHE A N 1
ATOM 2254 C CA . PHE A 1 293 ? -9.242 2.590 -8.643 1.00 91.38 293 PHE A CA 1
ATOM 2255 C C . PHE A 1 293 ? -9.677 4.007 -8.236 1.00 91.38 293 PHE A C 1
ATOM 2257 O O . PHE A 1 293 ? -9.997 4.260 -7.073 1.00 91.38 293 PHE A O 1
ATOM 2264 N N . GLY A 1 294 ? -9.771 4.927 -9.199 1.00 92.06 294 GLY A N 1
ATOM 2265 C CA . GLY A 1 294 ? -10.200 6.306 -8.970 1.00 92.06 294 GLY A CA 1
ATOM 2266 C C . GLY A 1 294 ? -11.638 6.416 -8.459 1.00 92.06 294 GLY A C 1
ATOM 2267 O O . GLY A 1 294 ? -11.926 7.268 -7.613 1.00 92.06 294 GLY A O 1
ATOM 2268 N N . LEU A 1 295 ? -12.542 5.539 -8.908 1.00 93.06 295 LEU A N 1
ATOM 2269 C CA . LEU A 1 295 ? -13.916 5.476 -8.406 1.00 93.06 295 LEU A CA 1
ATOM 2270 C C . LEU A 1 295 ? -13.974 5.019 -6.946 1.00 93.06 295 LEU A C 1
ATOM 2272 O O . LEU A 1 295 ? -14.708 5.627 -6.165 1.00 93.06 295 LEU A O 1
ATOM 2276 N N . ILE A 1 296 ? -13.179 4.016 -6.555 1.00 89.25 296 ILE A N 1
ATOM 2277 C CA . ILE A 1 296 ? -13.079 3.588 -5.149 1.00 89.25 296 ILE A CA 1
ATOM 2278 C C . ILE A 1 296 ? -12.582 4.743 -4.283 1.00 89.25 296 ILE A C 1
ATOM 2280 O O . ILE A 1 296 ? -13.246 5.110 -3.313 1.00 89.25 296 ILE A O 1
ATOM 2284 N N . VAL A 1 297 ? -11.473 5.379 -4.673 1.00 87.06 297 VAL A N 1
ATOM 2285 C CA . VAL A 1 297 ? -10.924 6.538 -3.951 1.00 87.06 297 VAL A CA 1
ATOM 2286 C C . VAL A 1 297 ? -11.964 7.661 -3.846 1.00 87.06 297 VAL A C 1
ATOM 2288 O O . VAL A 1 297 ? -12.153 8.245 -2.780 1.00 87.06 297 VAL A O 1
ATOM 2291 N N . SER A 1 298 ? -12.714 7.921 -4.917 1.00 88.50 298 SER A N 1
ATOM 2292 C CA . SER A 1 298 ? -13.776 8.933 -4.927 1.00 88.50 298 SER A CA 1
ATOM 2293 C C . SER A 1 298 ? -14.923 8.605 -3.968 1.00 88.50 298 SER A C 1
ATOM 2295 O O . SER A 1 298 ? -15.447 9.510 -3.316 1.00 88.50 298 SER A O 1
ATOM 2297 N N . VAL A 1 299 ? -15.333 7.336 -3.869 1.00 88.00 299 VAL A N 1
ATOM 2298 C CA . VAL A 1 299 ? -16.355 6.907 -2.902 1.00 88.00 299 VAL A CA 1
ATOM 2299 C C . VAL A 1 299 ? -15.850 7.089 -1.477 1.00 88.00 299 VAL A C 1
ATOM 2301 O O . VAL A 1 299 ? -16.572 7.678 -0.677 1.00 88.00 299 VAL A O 1
ATOM 2304 N N . LEU A 1 300 ? -14.608 6.699 -1.184 1.00 82.19 300 LEU A N 1
ATOM 2305 C CA . LEU A 1 300 ? -14.005 6.887 0.139 1.00 82.19 300 LEU A CA 1
ATOM 2306 C C . LEU A 1 300 ? -13.990 8.368 0.549 1.00 82.19 300 LEU A C 1
ATOM 2308 O O . LEU A 1 300 ? -14.458 8.721 1.633 1.00 82.19 300 LEU A O 1
ATOM 2312 N N . ILE A 1 301 ? -13.555 9.259 -0.348 1.00 83.06 301 ILE A N 1
ATOM 2313 C CA . ILE A 1 301 ? -13.562 10.710 -0.098 1.00 83.06 301 ILE A CA 1
ATOM 2314 C C . ILE A 1 301 ? -14.992 11.223 0.107 1.00 83.06 301 ILE A C 1
ATOM 2316 O O . ILE A 1 301 ? -15.249 12.001 1.028 1.00 83.06 301 ILE A O 1
ATOM 2320 N N . LYS A 1 302 ? -15.949 10.797 -0.728 1.00 85.69 302 LYS A N 1
ATOM 2321 C CA . LYS A 1 302 ? -17.356 11.204 -0.591 1.00 85.69 302 LYS A CA 1
ATOM 2322 C C . LYS A 1 302 ? -17.940 10.759 0.743 1.00 85.69 302 LYS A C 1
ATOM 2324 O O . LYS A 1 302 ? -18.615 11.566 1.377 1.00 85.69 302 LYS A O 1
ATOM 2329 N N . SER A 1 303 ? -17.661 9.536 1.188 1.00 81.06 303 SER A N 1
ATOM 2330 C CA . SER A 1 303 ? -18.093 9.037 2.495 1.00 81.06 303 SER A CA 1
ATOM 2331 C C . SER A 1 303 ? -17.564 9.925 3.623 1.00 81.06 303 SER A C 1
ATOM 2333 O O . SER A 1 303 ? -18.331 10.334 4.492 1.00 81.06 303 SER A O 1
ATOM 2335 N N . VAL A 1 304 ? -16.295 10.334 3.558 1.00 77.19 304 VAL A N 1
ATOM 2336 C CA . VAL A 1 304 ? -15.694 11.261 4.532 1.00 77.19 304 VAL A CA 1
ATOM 2337 C C . VAL A 1 304 ? -16.357 12.644 4.506 1.00 77.19 304 VAL A C 1
ATOM 2339 O O . VAL A 1 304 ? -16.669 13.215 5.553 1.00 77.19 304 VAL A O 1
ATOM 2342 N N . LEU A 1 305 ? -16.615 13.196 3.320 1.00 79.62 305 LEU A N 1
ATOM 2343 C CA . LEU A 1 305 ? -17.250 14.511 3.181 1.00 79.62 305 LEU A CA 1
ATOM 2344 C C . LEU A 1 305 ? -18.727 14.506 3.605 1.00 79.62 305 LEU A C 1
ATOM 2346 O O . LEU A 1 305 ? -19.208 15.491 4.168 1.00 79.62 305 LEU A O 1
ATOM 2350 N N . GLN A 1 306 ? -19.451 13.413 3.357 1.00 81.81 306 GLN A N 1
ATOM 2351 C CA . GLN A 1 306 ? -20.842 13.251 3.789 1.00 81.81 306 GLN A CA 1
ATOM 2352 C C . GLN A 1 306 ? -20.955 13.217 5.309 1.00 81.81 306 GLN A C 1
ATOM 2354 O O . GLN A 1 306 ? -21.850 13.864 5.855 1.00 81.81 306 GLN A O 1
ATOM 2359 N N . LEU A 1 307 ? -20.013 12.546 5.983 1.00 75.94 307 LEU A N 1
ATOM 2360 C CA . LEU A 1 307 ? -19.938 12.562 7.439 1.00 75.94 307 LEU A CA 1
ATOM 2361 C C . LEU A 1 307 ? -19.919 14.009 7.943 1.00 75.94 307 LEU A C 1
ATOM 2363 O O . LEU A 1 307 ? -20.797 14.353 8.725 1.00 75.94 307 LEU A O 1
ATOM 2367 N N . ARG A 1 308 ? -19.054 14.885 7.405 1.00 71.25 308 ARG A N 1
ATOM 2368 C CA . ARG A 1 308 ? -18.968 16.317 7.779 1.00 71.25 308 ARG A CA 1
ATOM 2369 C C . ARG A 1 308 ? -20.294 17.079 7.643 1.00 71.25 308 ARG A C 1
ATOM 2371 O O . ARG A 1 308 ? -20.590 17.946 8.466 1.00 71.25 308 ARG A O 1
ATOM 2378 N N . LYS A 1 309 ? -21.073 16.813 6.590 1.00 74.06 309 LYS A N 1
ATOM 2379 C CA . LYS A 1 309 ? -22.326 17.543 6.318 1.00 74.06 309 LYS A CA 1
ATOM 2380 C C . LYS A 1 309 ? -23.415 17.208 7.345 1.00 74.06 309 LYS A C 1
ATOM 2382 O O . LYS A 1 309 ? -24.176 18.094 7.735 1.00 74.06 309 LYS A O 1
ATOM 2387 N N . ASN A 1 310 ? -23.464 15.960 7.808 1.00 73.50 310 ASN A N 1
ATOM 2388 C CA . ASN A 1 310 ? -24.514 15.491 8.710 1.00 73.50 310 ASN A CA 1
ATOM 2389 C C . ASN A 1 310 ? -24.431 16.140 10.106 1.00 73.50 310 ASN A C 1
ATOM 2391 O O . ASN A 1 310 ? -25.459 16.608 10.593 1.00 73.50 310 ASN A O 1
ATOM 2395 N N . GLU A 1 311 ? -23.254 16.311 10.720 1.00 63.59 311 GLU A N 1
ATOM 2396 C CA . GLU A 1 311 ? -23.184 17.033 12.010 1.00 63.59 311 GLU A CA 1
ATOM 2397 C C . GLU A 1 311 ? -23.493 18.521 11.882 1.00 63.59 311 GLU A C 1
ATOM 2399 O O . GLU A 1 311 ? -24.118 19.082 12.778 1.00 63.59 311 GLU A O 1
ATOM 2404 N N . GLN A 1 312 ? -23.112 19.177 10.780 1.00 60.66 312 GLN A N 1
ATOM 2405 C CA . GLN A 1 312 ? -23.438 20.597 10.596 1.00 60.66 312 GLN A CA 1
ATOM 2406 C C . GLN A 1 312 ? -24.951 20.834 10.550 1.00 60.66 312 GLN A C 1
ATOM 2408 O O . GLN A 1 312 ? -25.421 21.870 11.019 1.00 60.66 312 GLN A O 1
ATOM 2413 N N . SER A 1 313 ? -25.713 19.873 10.019 1.00 63.03 313 SER A N 1
ATOM 2414 C CA . SER A 1 313 ? -27.178 19.924 10.036 1.00 63.03 313 SER A CA 1
ATOM 2415 C C . SER A 1 313 ? -27.754 19.724 11.444 1.00 63.03 313 SER A C 1
ATOM 2417 O O . SER A 1 313 ? -28.672 20.438 11.833 1.00 63.03 313 SER A O 1
ATOM 2419 N N . HIS A 1 314 ? -27.170 18.828 12.247 1.00 57.81 314 HIS A N 1
ATOM 2420 C CA . HIS A 1 314 ? -27.624 18.553 13.615 1.00 57.81 314 HIS A CA 1
ATOM 2421 C C . HIS A 1 314 ? -27.226 19.655 14.608 1.00 57.81 314 HIS A C 1
ATOM 2423 O O . HIS A 1 314 ? -27.993 19.967 15.514 1.00 57.81 314 HIS A O 1
ATOM 2429 N N . ALA A 1 315 ? -26.074 20.305 14.415 1.00 58.00 315 ALA A N 1
ATOM 2430 C CA . ALA A 1 315 ? -25.643 21.453 15.216 1.00 58.00 315 ALA A CA 1
ATOM 2431 C C . ALA A 1 315 ? -26.477 22.723 14.953 1.00 58.00 315 ALA A C 1
ATOM 2433 O O . ALA A 1 315 ? -26.454 23.649 15.760 1.00 58.00 315 ALA A O 1
ATOM 2434 N N . ARG A 1 316 ? -27.198 22.777 13.825 1.00 54.72 316 ARG A N 1
ATOM 2435 C CA . ARG A 1 316 ? -28.052 23.908 13.428 1.00 54.72 316 ARG A CA 1
ATOM 2436 C C . ARG A 1 316 ? -29.543 23.670 13.643 1.00 54.72 316 ARG A C 1
ATOM 2438 O O . ARG A 1 316 ? -30.310 24.589 13.374 1.00 54.72 316 ARG A O 1
ATOM 2445 N N . SER A 1 317 ? -29.962 22.494 14.117 1.00 46.34 317 SER A N 1
ATOM 2446 C CA . SER A 1 317 ? -31.369 22.285 14.466 1.00 46.34 317 SER A CA 1
ATOM 2447 C C . SER A 1 317 ? -31.730 23.241 15.608 1.00 46.34 317 SER A C 1
ATOM 2449 O O . SER A 1 317 ? -31.129 23.131 16.683 1.00 46.34 317 SER A O 1
ATOM 2451 N N . PRO A 1 318 ? -32.672 24.184 15.413 1.00 51.53 318 PRO A N 1
ATOM 2452 C CA . PRO A 1 318 ? -33.166 25.014 16.499 1.00 51.53 318 PRO A CA 1
ATOM 2453 C C . PRO A 1 318 ? -33.662 24.088 17.608 1.00 51.53 318 PRO A C 1
ATOM 2455 O O . PRO A 1 318 ? -34.323 23.084 17.330 1.00 51.53 318 PRO A O 1
ATOM 2458 N N . ARG A 1 319 ? -33.318 24.388 18.865 1.00 49.41 319 ARG A N 1
ATOM 2459 C CA . ARG A 1 319 ? -34.002 23.774 20.005 1.00 49.41 319 ARG A CA 1
ATOM 2460 C C . ARG A 1 319 ? -35.465 24.169 19.878 1.00 49.41 319 ARG A C 1
ATOM 2462 O O . ARG A 1 319 ? -35.818 25.288 20.236 1.00 49.41 319 ARG A O 1
ATOM 2469 N N . ASN A 1 320 ? -36.287 23.273 19.346 1.00 48.91 320 ASN A N 1
ATOM 2470 C CA . ASN A 1 320 ? -37.723 23.415 19.460 1.00 48.91 320 ASN A CA 1
ATOM 2471 C C . ASN A 1 320 ? -38.016 23.452 20.958 1.00 48.91 320 ASN A C 1
ATOM 2473 O O . ASN A 1 320 ? -37.729 22.500 21.689 1.00 48.91 320 ASN A O 1
ATOM 2477 N N . HIS A 1 321 ? -38.487 24.612 21.411 1.00 53.12 321 HIS A N 1
ATOM 2478 C CA . HIS A 1 321 ? -39.127 24.742 22.704 1.00 53.12 321 HIS A CA 1
ATOM 2479 C C . HIS A 1 321 ? -40.202 23.650 22.768 1.00 53.12 321 HIS A C 1
ATOM 2481 O O . HIS A 1 321 ? -40.935 23.486 21.791 1.00 53.12 321 HIS A O 1
ATOM 2487 N N . PRO A 1 322 ? -40.279 22.858 23.849 1.00 48.91 322 PRO A N 1
ATOM 2488 C CA . PRO A 1 322 ? -41.411 21.974 24.027 1.00 48.91 322 PRO A CA 1
ATOM 2489 C C . PRO A 1 322 ? -42.626 22.874 24.226 1.00 48.91 322 PRO A C 1
ATOM 2491 O O . PRO A 1 322 ? -42.837 23.404 25.317 1.00 48.91 322 PRO A O 1
ATOM 2494 N N . ASP A 1 323 ? -43.389 23.084 23.158 1.00 47.38 323 ASP A N 1
ATOM 2495 C CA . ASP A 1 323 ? -44.758 23.540 23.292 1.00 47.38 323 ASP A CA 1
ATOM 2496 C C . ASP A 1 323 ? -45.472 22.468 24.109 1.00 47.38 323 ASP A C 1
ATOM 2498 O O . ASP A 1 323 ? -45.661 21.326 23.681 1.00 47.38 323 ASP A O 1
ATOM 2502 N N . MET A 1 324 ? -45.791 22.834 25.350 1.00 50.78 324 MET A N 1
ATOM 2503 C CA . MET A 1 324 ? -46.777 22.136 26.152 1.00 50.78 324 MET A CA 1
ATOM 2504 C C . MET A 1 324 ? -48.084 22.165 25.372 1.00 50.78 324 MET A C 1
ATOM 2506 O O . MET A 1 324 ? -48.819 23.135 25.475 1.00 50.78 324 MET A O 1
ATOM 2510 N N . ASN A 1 325 ? -48.358 21.131 24.589 1.00 44.53 325 ASN A N 1
ATOM 2511 C CA . ASN A 1 325 ? -49.707 20.693 24.269 1.00 44.53 325 ASN A CA 1
ATOM 2512 C C . ASN A 1 325 ? -49.626 19.225 23.865 1.00 44.53 325 ASN A C 1
ATOM 2514 O O . ASN A 1 325 ? -49.182 18.866 22.776 1.00 44.53 325 ASN A O 1
ATOM 2518 N N . GLY A 1 326 ? -50.004 18.366 24.809 1.00 50.44 326 GLY A N 1
ATOM 2519 C CA . GLY A 1 326 ? -50.120 16.942 24.571 1.00 50.44 326 GLY A CA 1
ATOM 2520 C C . GLY A 1 326 ? -51.254 16.669 23.596 1.00 50.44 326 GLY A C 1
ATOM 2521 O O . GLY A 1 326 ? -52.394 17.018 23.866 1.00 50.44 326 GLY A O 1
ATOM 2522 N N . HIS A 1 327 ? -50.941 15.979 22.507 1.00 43.44 327 HIS A N 1
ATOM 2523 C CA . HIS A 1 327 ? -51.876 15.068 21.869 1.00 43.44 327 HIS A CA 1
ATOM 2524 C C . HIS A 1 327 ? -51.097 13.869 21.337 1.00 43.44 327 HIS A C 1
ATOM 2526 O O . HIS A 1 327 ? -50.108 14.008 20.618 1.00 43.44 327 HIS A O 1
ATOM 2532 N N . LEU A 1 328 ? -51.531 12.684 21.769 1.00 47.25 328 LEU A N 1
ATOM 2533 C CA . LEU A 1 328 ? -51.035 11.404 21.293 1.00 47.25 328 LEU A CA 1
ATOM 2534 C C . LEU A 1 328 ? -51.234 11.303 19.780 1.00 47.25 328 LEU A C 1
ATOM 2536 O O . LEU A 1 328 ? -52.343 11.462 19.277 1.00 47.25 328 LEU A O 1
ATOM 2540 N N . SER A 1 329 ? -50.174 10.939 19.072 1.00 36.34 329 SER A N 1
ATOM 2541 C CA . SER A 1 329 ? -50.269 10.253 17.787 1.00 36.34 329 SER A CA 1
ATOM 2542 C C . SER A 1 329 ? -49.106 9.271 17.716 1.00 36.34 329 SER A C 1
ATOM 2544 O O . SER A 1 329 ? -47.981 9.618 17.367 1.00 36.34 329 SER A O 1
ATOM 2546 N N . GLN A 1 330 ? -49.386 8.048 18.168 1.00 44.03 330 GLN A N 1
ATOM 2547 C CA . GLN A 1 330 ? -48.689 6.859 17.698 1.00 44.03 330 GLN A CA 1
ATOM 2548 C C . GLN A 1 330 ? -49.116 6.664 16.247 1.00 44.03 330 GLN A C 1
ATOM 2550 O O . GLN A 1 330 ? -50.304 6.501 16.007 1.00 44.03 330 GLN A O 1
ATOM 2555 N N . ASP A 1 331 ? -48.180 6.779 15.309 1.00 39.34 331 ASP A N 1
ATOM 2556 C CA . ASP A 1 331 ? -48.048 5.885 14.155 1.00 39.34 331 ASP A CA 1
ATOM 2557 C C . ASP A 1 331 ? -46.903 6.362 13.248 1.00 39.34 331 ASP A C 1
ATOM 2559 O O . ASP A 1 331 ? -46.622 7.555 13.141 1.00 39.34 331 ASP A O 1
ATOM 2563 N N . ASN A 1 332 ? -46.249 5.394 12.600 1.00 36.09 332 ASN A N 1
ATOM 2564 C CA . ASN A 1 332 ? -45.140 5.505 11.639 1.00 36.09 332 ASN A CA 1
ATOM 2565 C C . ASN A 1 332 ? -43.712 5.570 12.210 1.00 36.09 332 ASN A C 1
ATOM 2567 O O . ASN A 1 332 ? -42.960 6.523 12.012 1.00 36.09 332 ASN A O 1
ATOM 2571 N N . GLN A 1 333 ? -43.278 4.454 12.804 1.00 33.19 333 GLN A N 1
ATOM 2572 C CA . GLN A 1 333 ? -41.870 4.045 12.752 1.00 33.19 333 GLN A CA 1
ATOM 2573 C C . GLN A 1 333 ? -41.558 3.469 11.360 1.00 33.19 333 GLN A C 1
ATOM 2575 O O . GLN A 1 333 ? -41.585 2.259 11.147 1.00 33.19 333 GLN A O 1
ATOM 2580 N N . GLU A 1 334 ? -41.259 4.341 10.397 1.00 32.00 334 GLU A N 1
ATOM 2581 C CA . GLU A 1 334 ? -40.586 3.923 9.168 1.00 32.00 334 GLU A CA 1
ATOM 2582 C C . GLU A 1 334 ? -39.099 3.652 9.435 1.00 32.00 334 GLU A C 1
ATOM 2584 O O . GLU A 1 334 ? -38.402 4.406 10.120 1.00 32.00 334 GLU A O 1
ATOM 2589 N N . ASN A 1 335 ? -38.636 2.544 8.852 1.00 33.62 335 ASN A N 1
ATOM 2590 C CA . ASN A 1 335 ? -37.282 1.991 8.847 1.00 33.62 335 ASN A CA 1
ATOM 2591 C C . ASN A 1 335 ? -36.211 2.986 8.360 1.00 33.62 335 ASN A C 1
ATOM 2593 O O . ASN A 1 335 ? -35.637 2.840 7.278 1.00 33.62 335 ASN A O 1
ATOM 2597 N N . THR A 1 336 ? -35.853 3.958 9.188 1.00 33.84 336 THR A N 1
ATOM 2598 C CA . THR A 1 336 ? -34.552 4.611 9.081 1.00 33.84 336 THR A CA 1
ATOM 2599 C C . THR A 1 336 ? -33.541 3.715 9.781 1.00 33.84 336 THR A C 1
ATOM 2601 O O . THR A 1 336 ? -33.572 3.528 10.995 1.00 33.84 336 THR A O 1
ATOM 2604 N N . LEU A 1 337 ? -32.665 3.092 8.987 1.00 34.72 337 LEU A N 1
ATOM 2605 C CA . LEU A 1 337 ? -31.468 2.412 9.471 1.00 34.72 337 LEU A CA 1
ATOM 2606 C C . LEU A 1 337 ? -30.765 3.337 10.467 1.00 34.72 337 LEU A C 1
ATOM 2608 O O . LEU A 1 337 ? -30.102 4.298 10.076 1.00 34.72 337 LEU A O 1
ATOM 2612 N N . SER A 1 338 ? -30.917 3.036 11.754 1.00 27.92 338 SER A N 1
ATOM 2613 C CA . SER A 1 338 ? -30.163 3.642 12.835 1.00 27.92 338 SER A CA 1
ATOM 2614 C C . SER A 1 338 ? -28.706 3.232 12.645 1.00 27.92 338 SER A C 1
ATOM 2616 O O . SER A 1 338 ? -28.244 2.209 13.161 1.00 27.92 338 SER A O 1
ATOM 2618 N N . VAL A 1 339 ? -27.990 4.000 11.827 1.00 37.66 339 VAL A N 1
ATOM 2619 C CA . VAL A 1 339 ? -26.536 3.978 11.773 1.00 37.66 339 VAL A CA 1
ATOM 2620 C C . VAL A 1 339 ? -26.080 4.294 13.187 1.00 37.66 339 VAL A C 1
ATOM 2622 O O . VAL A 1 339 ? -26.274 5.399 13.685 1.00 37.66 339 VAL A O 1
ATOM 2625 N N . SER A 1 340 ? -25.575 3.247 13.835 1.00 31.36 340 SER A N 1
ATOM 2626 C CA . SER A 1 340 ? -24.874 3.235 15.111 1.00 31.36 340 SER A CA 1
ATOM 2627 C C . SER A 1 340 ? -24.391 4.625 15.537 1.00 31.36 340 SER A C 1
ATOM 2629 O O . SER A 1 340 ? -23.454 5.191 14.975 1.00 31.36 340 SER A O 1
ATOM 2631 N N . SER A 1 341 ? -25.016 5.138 16.590 1.00 31.02 341 SER A N 1
ATOM 2632 C CA . SER A 1 341 ? -24.712 6.371 17.320 1.00 31.02 341 SER A CA 1
ATOM 2633 C C . SER A 1 341 ? -23.361 6.337 18.068 1.00 31.02 341 SER A C 1
ATOM 2635 O O . SER A 1 341 ? -23.179 7.029 19.066 1.00 31.02 341 SER A O 1
ATOM 2637 N N . GLY A 1 342 ? -22.392 5.542 17.597 1.00 31.61 342 GLY A N 1
ATOM 2638 C CA . GLY A 1 342 ? -21.083 5.338 18.229 1.00 31.61 342 GLY A CA 1
ATOM 2639 C C . GLY A 1 342 ? -19.949 6.241 17.724 1.00 31.61 342 GLY A C 1
ATOM 2640 O O . GLY A 1 342 ? -18.872 6.236 18.312 1.00 31.61 342 GLY A O 1
ATOM 2641 N N . LEU A 1 343 ? -20.161 7.025 16.663 1.00 38.56 343 LEU A N 1
ATOM 2642 C CA . LEU A 1 343 ? -19.148 7.909 16.060 1.00 38.56 343 LEU A CA 1
ATOM 2643 C C . LEU A 1 343 ? -19.442 9.385 16.357 1.00 38.56 343 LEU A C 1
ATOM 2645 O O . LEU A 1 343 ? -19.472 10.224 15.469 1.00 38.56 343 LEU A O 1
ATOM 2649 N N . ARG A 1 344 ? -19.658 9.717 17.632 1.00 41.38 344 ARG A N 1
ATOM 2650 C CA . ARG A 1 344 ? -19.751 11.108 18.110 1.00 41.38 344 ARG A CA 1
ATOM 2651 C C . ARG A 1 344 ? -18.342 11.672 18.372 1.00 41.38 344 ARG A C 1
ATOM 2653 O O . ARG A 1 344 ? -18.027 12.095 19.483 1.00 41.38 344 ARG A O 1
ATOM 2660 N N . GLY A 1 345 ? -17.459 11.553 17.380 1.00 52.22 345 GLY A N 1
ATOM 2661 C CA . GLY A 1 345 ? -16.041 11.908 17.468 1.00 52.22 345 GLY A CA 1
ATOM 2662 C C . GLY A 1 345 ? -15.696 13.085 16.560 1.00 52.22 345 GLY A C 1
ATOM 2663 O O . GLY A 1 345 ? -16.271 13.229 15.491 1.00 52.22 345 GLY A O 1
ATOM 2664 N N . SER A 1 346 ? -14.737 13.915 16.981 1.00 61.78 346 SER A N 1
ATOM 2665 C CA . SER A 1 346 ? -14.187 15.008 16.166 1.00 61.78 346 SER A CA 1
ATOM 2666 C C . SER A 1 346 ? -13.847 14.520 14.747 1.00 61.78 346 SER A C 1
ATOM 2668 O O . SER A 1 346 ? -13.195 13.492 14.588 1.00 61.78 346 SER A O 1
ATOM 2670 N N . TYR A 1 347 ? -14.249 15.256 13.704 1.00 73.56 347 TYR A N 1
ATOM 2671 C CA . TYR A 1 347 ? -13.899 14.945 12.305 1.00 73.56 347 TYR A CA 1
ATOM 2672 C C . TYR A 1 347 ? -12.414 15.067 11.986 1.00 73.56 347 TYR A C 1
ATOM 2674 O O . TYR A 1 347 ? -11.972 14.633 10.920 1.00 73.56 347 TYR A O 1
ATOM 2682 N N . LEU A 1 348 ? -11.651 15.704 12.871 1.00 78.06 348 LEU A N 1
ATOM 2683 C CA . LEU A 1 348 ? -10.240 15.976 12.668 1.00 78.06 348 LEU A CA 1
ATOM 2684 C C . LEU A 1 348 ? -9.435 14.700 12.333 1.00 78.06 348 LEU A C 1
ATOM 2686 O O . LEU A 1 348 ? -8.762 14.715 11.304 1.00 78.06 348 LEU A O 1
ATOM 2690 N N . PRO A 1 349 ? -9.536 13.584 13.088 1.00 80.38 349 PRO A N 1
ATOM 2691 C CA . PRO A 1 349 ? -8.892 12.321 12.723 1.00 80.38 349 PRO A CA 1
ATOM 2692 C C . PRO A 1 349 ? -9.284 11.814 11.335 1.00 80.38 349 PRO A C 1
ATOM 2694 O O . PRO A 1 349 ? -8.407 11.417 10.576 1.00 80.38 349 PRO A O 1
ATOM 2697 N N . VAL A 1 350 ? -10.566 11.882 10.962 1.00 82.19 350 VAL A N 1
ATOM 2698 C CA . VAL A 1 350 ? -11.028 11.423 9.641 1.00 82.19 350 VAL A CA 1
ATOM 2699 C C . VAL A 1 350 ? -10.399 12.259 8.521 1.00 82.19 350 VAL A C 1
ATOM 2701 O O . VAL A 1 350 ? -9.935 11.711 7.522 1.00 82.19 350 VAL A O 1
ATOM 2704 N N . LEU A 1 351 ? -10.330 13.583 8.689 1.00 84.50 351 LEU A N 1
ATOM 2705 C CA . LEU A 1 351 ? -9.730 14.487 7.707 1.00 84.50 351 LEU A CA 1
ATOM 2706 C C . LEU A 1 351 ? -8.220 14.261 7.577 1.00 84.50 351 LEU A C 1
ATOM 2708 O O . LEU A 1 351 ? -7.721 14.149 6.459 1.00 84.50 351 LEU A O 1
ATOM 2712 N N . LEU A 1 352 ? -7.507 14.169 8.703 1.00 86.50 352 LEU A N 1
ATOM 2713 C CA . LEU A 1 352 ? -6.058 13.951 8.722 1.00 86.50 352 LEU A CA 1
ATOM 2714 C C . LEU A 1 352 ? -5.681 12.626 8.054 1.00 86.50 352 LEU A C 1
ATOM 2716 O O . LEU A 1 352 ? -4.776 12.589 7.222 1.00 86.50 352 LEU A O 1
ATOM 2720 N N . VAL A 1 353 ? -6.416 11.561 8.367 1.00 87.44 353 VAL A N 1
ATOM 2721 C CA . VAL A 1 353 ? -6.226 10.242 7.759 1.00 87.44 353 VAL A CA 1
ATOM 2722 C C . VAL A 1 353 ? -6.528 10.260 6.259 1.00 87.44 353 VAL A C 1
ATOM 2724 O O . VAL A 1 353 ? -5.759 9.719 5.469 1.00 87.44 353 VAL A O 1
ATOM 2727 N N . SER A 1 354 ? -7.597 10.941 5.842 1.00 86.12 354 SER A N 1
ATOM 2728 C CA . SER A 1 354 ? -7.943 11.063 4.419 1.00 86.12 354 SER A CA 1
ATOM 2729 C C . SER A 1 354 ? -6.880 11.834 3.634 1.00 86.12 354 SER A C 1
ATOM 2731 O O . SER A 1 354 ? -6.512 11.441 2.529 1.00 86.12 354 SER A O 1
ATOM 2733 N N . ALA A 1 355 ? -6.355 12.920 4.210 1.00 88.12 355 ALA A N 1
ATOM 2734 C CA . ALA A 1 355 ? -5.263 13.682 3.615 1.00 88.12 355 ALA A CA 1
ATOM 2735 C C . ALA A 1 355 ? -3.987 12.835 3.510 1.00 88.12 355 ALA A C 1
ATOM 2737 O O . ALA A 1 355 ? -3.336 12.839 2.467 1.00 88.12 355 ALA A O 1
ATOM 2738 N N . TYR A 1 356 ? -3.667 12.066 4.554 1.00 90.25 356 TYR A N 1
ATOM 2739 C CA . TYR A 1 356 ? -2.542 11.137 4.533 1.00 90.25 356 TYR A CA 1
ATOM 2740 C C . TYR A 1 356 ? -2.688 10.092 3.422 1.00 90.25 356 TYR A C 1
ATOM 2742 O O . TYR A 1 356 ? -1.779 9.948 2.609 1.00 90.25 356 TYR A O 1
ATOM 2750 N N . LEU A 1 357 ? -3.849 9.437 3.323 1.00 89.38 357 LEU A N 1
ATOM 2751 C CA . LEU A 1 357 ? -4.153 8.464 2.268 1.00 89.38 357 LEU A CA 1
ATOM 2752 C C . LEU A 1 357 ? -3.948 9.045 0.860 1.00 89.38 357 LEU A C 1
ATOM 2754 O O . LEU A 1 357 ? -3.330 8.414 0.006 1.00 89.38 357 LEU A O 1
ATOM 2758 N N . LEU A 1 358 ? -4.408 10.272 0.612 1.00 89.62 358 LEU A N 1
ATOM 2759 C CA . LEU A 1 358 ? -4.206 10.928 -0.683 1.00 89.62 358 LEU A CA 1
ATOM 2760 C C . LEU A 1 358 ? -2.727 11.190 -0.987 1.00 89.62 358 LEU A C 1
ATOM 2762 O O . LEU A 1 358 ? -2.277 10.954 -2.110 1.00 89.62 358 LEU A O 1
ATOM 2766 N N . ILE A 1 359 ? -1.968 11.647 0.010 1.00 90.94 359 ILE A N 1
ATOM 2767 C CA . ILE A 1 359 ? -0.535 11.915 -0.134 1.00 90.94 359 ILE A CA 1
ATOM 2768 C C . ILE A 1 359 ? 0.222 10.618 -0.429 1.00 90.94 359 ILE A C 1
ATOM 2770 O O . ILE A 1 359 ? 1.032 10.584 -1.358 1.00 90.94 359 ILE A O 1
ATOM 2774 N N . ILE A 1 360 ? -0.047 9.539 0.314 1.00 91.94 360 ILE A N 1
ATOM 2775 C CA . ILE A 1 360 ? 0.689 8.284 0.124 1.00 91.94 360 ILE A CA 1
ATOM 2776 C C . ILE A 1 360 ? 0.389 7.652 -1.236 1.00 91.94 360 ILE A C 1
ATOM 2778 O O . ILE A 1 360 ? 1.318 7.214 -1.911 1.00 91.94 360 ILE A O 1
ATOM 2782 N N . LEU A 1 361 ? -0.869 7.692 -1.687 1.00 89.81 361 LEU A N 1
ATOM 2783 C CA . LEU A 1 361 ? -1.268 7.173 -2.997 1.00 89.81 361 LEU A CA 1
ATOM 2784 C C . LEU A 1 361 ? -0.603 7.929 -4.153 1.00 89.81 361 LEU A C 1
ATOM 2786 O O . LEU A 1 361 ? -0.277 7.329 -5.182 1.00 89.81 361 LEU A O 1
ATOM 2790 N N . ALA A 1 362 ? -0.394 9.236 -3.985 1.00 89.19 362 ALA A N 1
ATOM 2791 C CA . ALA A 1 362 ? 0.223 10.089 -4.991 1.00 89.19 362 ALA A CA 1
ATOM 2792 C C . ALA A 1 362 ? 1.754 9.964 -5.038 1.00 89.19 362 ALA A C 1
ATOM 2794 O O . ALA A 1 362 ? 2.340 10.134 -6.109 1.00 89.19 362 ALA A O 1
ATOM 2795 N N . LEU A 1 363 ? 2.404 9.682 -3.904 1.00 89.56 363 LEU A N 1
ATOM 2796 C CA . LEU A 1 363 ? 3.862 9.801 -3.773 1.00 89.56 363 LEU A CA 1
ATOM 2797 C C . LEU A 1 363 ? 4.614 8.478 -3.616 1.00 89.56 363 LEU A C 1
ATOM 2799 O O . LEU A 1 363 ? 5.829 8.468 -3.848 1.00 89.56 363 LEU A O 1
ATOM 2803 N N . PHE A 1 364 ? 3.929 7.400 -3.223 1.00 91.94 364 PHE A N 1
ATOM 2804 C CA . PHE A 1 364 ? 4.558 6.123 -2.895 1.00 91.94 364 PHE A CA 1
ATOM 2805 C C . PHE A 1 364 ? 3.841 4.930 -3.546 1.00 91.94 364 PHE A C 1
ATOM 2807 O O . PHE A 1 364 ? 2.617 4.952 -3.718 1.00 91.94 364 PHE A O 1
ATOM 2814 N N . PRO A 1 365 ? 4.576 3.862 -3.902 1.00 88.94 365 PRO A N 1
ATOM 2815 C CA . PRO A 1 365 ? 3.987 2.607 -4.351 1.00 88.94 365 PRO A CA 1
ATOM 2816 C C . PRO A 1 365 ? 3.562 1.761 -3.151 1.00 88.94 365 PRO A C 1
ATOM 2818 O O . PRO A 1 365 ? 4.222 0.786 -2.801 1.00 88.94 365 PRO A O 1
ATOM 2821 N N . ILE A 1 366 ? 2.476 2.164 -2.494 1.00 87.88 366 ILE A N 1
ATOM 2822 C CA . ILE A 1 366 ? 1.896 1.380 -1.401 1.00 87.88 366 ILE A CA 1
ATOM 2823 C C . ILE A 1 366 ? 1.335 0.060 -1.936 1.00 87.88 366 ILE A C 1
ATOM 2825 O O . ILE A 1 366 ? 0.633 0.049 -2.950 1.00 87.88 366 ILE A O 1
ATOM 2829 N N . SER A 1 367 ? 1.640 -1.046 -1.263 1.00 85.94 367 SER A N 1
ATOM 2830 C CA . SER A 1 367 ? 1.081 -2.351 -1.617 1.00 85.94 367 SER A CA 1
ATOM 2831 C C . SER A 1 367 ? -0.426 -2.418 -1.318 1.00 85.94 367 SER A C 1
ATOM 2833 O O . SER A 1 367 ? -0.927 -1.786 -0.382 1.00 85.94 367 SER A O 1
ATOM 2835 N N . LEU A 1 368 ? -1.175 -3.203 -2.100 1.00 82.81 368 LEU A N 1
ATOM 2836 C CA . LEU A 1 368 ? -2.620 -3.360 -1.890 1.00 82.81 368 LEU A CA 1
ATOM 2837 C C . LEU A 1 368 ? -3.015 -3.942 -0.523 1.00 82.81 368 LEU A C 1
ATOM 2839 O O . LEU A 1 368 ? -4.020 -3.475 0.013 1.00 82.81 368 LEU A O 1
ATOM 2843 N N . PRO A 1 369 ? -2.285 -4.910 0.077 1.00 82.12 369 PRO A N 1
ATOM 2844 C CA . PRO A 1 369 ? -2.634 -5.418 1.401 1.00 82.12 369 PRO A CA 1
ATOM 2845 C C . PRO A 1 369 ? -2.582 -4.319 2.457 1.00 82.12 369 PRO A C 1
ATOM 2847 O O . PRO A 1 369 ? -3.465 -4.238 3.304 1.00 82.12 369 PRO A O 1
ATOM 2850 N N . VAL A 1 370 ? -1.571 -3.448 2.387 1.00 83.75 370 VAL A N 1
ATOM 2851 C CA . VAL A 1 370 ? -1.446 -2.327 3.318 1.00 83.75 370 VAL A CA 1
ATOM 2852 C C . VAL A 1 370 ? -2.559 -1.333 3.066 1.00 83.75 370 VAL A C 1
ATOM 2854 O O . VAL A 1 370 ? -3.262 -0.997 4.007 1.00 83.75 370 VAL A O 1
ATOM 2857 N N . LEU A 1 371 ? -2.776 -0.929 1.810 1.00 84.50 371 LEU A N 1
ATOM 2858 C CA . LEU A 1 371 ? -3.854 -0.006 1.455 1.00 84.50 371 LEU A CA 1
ATOM 2859 C C . LEU A 1 371 ? -5.231 -0.504 1.917 1.00 84.50 371 LEU A C 1
ATOM 2861 O O . LEU A 1 371 ? -6.064 0.309 2.282 1.00 84.50 371 LEU A O 1
ATOM 2865 N N . PHE A 1 372 ? -5.469 -1.816 1.907 1.00 82.62 372 PHE A N 1
ATOM 2866 C CA . PHE A 1 372 ? -6.711 -2.411 2.397 1.00 82.62 372 PHE A CA 1
ATOM 2867 C C . PHE A 1 372 ? -6.866 -2.341 3.926 1.00 82.62 372 PHE A C 1
ATOM 2869 O O . PHE A 1 372 ? -7.986 -2.294 4.431 1.00 82.62 372 PHE A O 1
ATOM 2876 N N . LEU A 1 373 ? -5.758 -2.372 4.670 1.00 81.94 373 LEU A N 1
ATOM 2877 C CA . LEU A 1 373 ? -5.769 -2.275 6.132 1.00 81.94 373 LEU A CA 1
ATOM 2878 C C . LEU A 1 373 ? -5.860 -0.827 6.647 1.00 81.94 373 LEU A C 1
ATOM 2880 O O . LEU A 1 373 ? -6.136 -0.644 7.835 1.00 81.94 373 LEU A O 1
ATOM 2884 N N . LEU A 1 374 ? -5.592 0.164 5.787 1.00 82.50 374 LEU A N 1
ATOM 2885 C CA . LEU A 1 374 ? -5.742 1.599 6.056 1.00 82.50 374 LEU A CA 1
ATOM 2886 C C . LEU A 1 374 ? -7.188 2.046 5.807 1.00 82.50 374 LEU A C 1
ATOM 2888 O O . LEU A 1 374 ? -7.756 2.724 6.694 1.00 82.50 374 LEU A O 1
#